Protein AF-Q17XW3-F1 (afdb_monomer_lite)

pLDDT: mean 84.55, std 15.49, range [36.78, 98.5]

InterPro domains:
  IPR002941 DNA methylase N-4/N-6 [PF01555] (17-72)
  IPR029063 S-adenosyl-L-methionine-dependent methyltransferase superfamily [G3DSA:3.40.50.150] (2-139)
  IPR029063 S-adenosyl-L-methionine-dependent methyltransferase superfamily [SSF53335] (27-105)

Radius of gyration: 21.07 Å; chains: 1; bounding box: 37×64×43 Å

Structure (mmCIF, N/CA/C/O backbone):
data_AF-Q17XW3-F1
#
_entry.id   AF-Q17XW3-F1
#
loop_
_atom_site.group_PDB
_atom_site.id
_atom_site.type_symbol
_atom_site.label_atom_id
_atom_site.label_alt_id
_atom_site.label_comp_id
_atom_site.label_asym_id
_atom_site.label_entity_id
_atom_site.label_seq_id
_atom_site.pdbx_PDB_ins_code
_atom_site.Cartn_x
_atom_site.Cartn_y
_atom_site.Cartn_z
_atom_site.occupancy
_atom_site.B_iso_or_equiv
_atom_site.auth_seq_id
_atom_site.auth_comp_id
_atom_site.auth_asym_id
_atom_site.auth_atom_id
_atom_site.pdbx_PDB_model_num
ATOM 1 N N . MET A 1 1 ? -11.514 25.474 9.972 1.00 40.78 1 MET A N 1
ATOM 2 C CA . MET A 1 1 ? -10.584 25.273 8.842 1.00 40.78 1 MET A CA 1
ATOM 3 C C . MET A 1 1 ? -10.853 23.874 8.330 1.00 40.78 1 MET A C 1
ATOM 5 O O . MET A 1 1 ? -10.796 22.967 9.143 1.00 40.78 1 MET A O 1
ATOM 9 N N . LEU A 1 2 ? -11.237 23.692 7.064 1.00 49.84 2 LEU A N 1
ATOM 10 C CA . LEU A 1 2 ? -11.181 22.354 6.468 1.00 49.84 2 LEU A CA 1
ATOM 11 C C . LEU A 1 2 ? -9.694 22.023 6.358 1.00 49.84 2 LEU A C 1
ATOM 13 O O . LEU A 1 2 ? -8.972 22.714 5.637 1.00 49.84 2 LEU A O 1
ATOM 17 N N . GLU A 1 3 ? -9.215 21.073 7.152 1.00 58.06 3 GLU A N 1
ATOM 18 C CA . GLU A 1 3 ? -7.844 20.601 7.022 1.00 58.06 3 GLU A CA 1
ATOM 19 C C . GLU A 1 3 ? -7.674 20.028 5.611 1.00 58.06 3 GLU A C 1
ATOM 21 O O . GLU A 1 3 ? -8.524 19.296 5.102 1.00 58.06 3 GLU A O 1
ATOM 26 N N . ASN A 1 4 ? -6.607 20.437 4.923 1.00 72.38 4 ASN A N 1
ATOM 27 C CA . ASN A 1 4 ? -6.362 20.094 3.521 1.00 72.38 4 ASN A CA 1
ATOM 28 C C . ASN A 1 4 ? -5.817 18.654 3.385 1.00 72.38 4 ASN A C 1
ATOM 30 O O . ASN A 1 4 ? -4.850 18.408 2.662 1.00 72.38 4 ASN A O 1
ATOM 34 N N . GLU A 1 5 ? -6.397 17.716 4.137 1.00 74.00 5 GLU A N 1
ATOM 35 C CA . GLU A 1 5 ? -5.919 16.341 4.338 1.00 74.00 5 GLU A CA 1
ATOM 36 C C . GLU A 1 5 ? -6.022 15.474 3.082 1.00 74.00 5 GLU A C 1
ATOM 38 O O . GLU A 1 5 ? -5.362 14.446 2.985 1.00 74.00 5 GLU A O 1
ATOM 43 N N . ASN A 1 6 ? -6.845 15.880 2.113 1.00 81.56 6 ASN A N 1
ATOM 44 C CA . ASN A 1 6 ? -6.996 15.199 0.826 1.00 81.56 6 ASN A CA 1
ATOM 45 C C . ASN A 1 6 ? -6.120 15.825 -0.277 1.00 81.56 6 ASN A C 1
ATOM 47 O O . ASN A 1 6 ? -6.309 15.533 -1.456 1.00 81.56 6 ASN A O 1
ATOM 51 N N . SER A 1 7 ? -5.179 16.707 0.070 1.00 87.12 7 SER A N 1
ATOM 52 C CA . SER A 1 7 ? -4.286 17.330 -0.913 1.00 87.12 7 SER A CA 1
ATOM 53 C C . SER A 1 7 ? -3.079 16.461 -1.246 1.00 87.12 7 SER A C 1
ATOM 55 O O . SER A 1 7 ? -2.543 15.752 -0.390 1.00 87.12 7 SER A O 1
ATOM 57 N N . ASN A 1 8 ? -2.567 16.611 -2.467 1.00 85.00 8 ASN A N 1
ATOM 58 C CA . ASN A 1 8 ? -1.307 15.991 -2.882 1.00 85.00 8 ASN A CA 1
ATOM 59 C C . ASN A 1 8 ? -0.135 16.401 -1.974 1.00 85.00 8 ASN A C 1
ATOM 61 O O . ASN A 1 8 ? 0.715 15.571 -1.663 1.00 85.00 8 ASN A O 1
ATOM 65 N N . ASP A 1 9 ? -0.119 17.644 -1.486 1.00 88.25 9 ASP A N 1
ATOM 66 C CA . ASP A 1 9 ? 0.916 18.130 -0.568 1.00 88.25 9 ASP A CA 1
ATOM 67 C C . ASP A 1 9 ? 0.891 17.379 0.766 1.00 88.25 9 ASP A C 1
ATOM 69 O O . ASP A 1 9 ? 1.937 16.990 1.288 1.00 88.25 9 ASP A O 1
ATOM 73 N N . SER A 1 10 ? -0.302 17.147 1.324 1.00 89.69 10 SER A N 1
ATOM 74 C CA . SER A 1 10 ? -0.453 16.359 2.552 1.00 89.69 10 SER A CA 1
ATOM 75 C C . SER A 1 10 ? -0.028 14.903 2.341 1.00 89.69 10 SER A C 1
ATOM 77 O O . SER A 1 10 ? 0.725 14.355 3.146 1.00 89.69 10 SER A O 1
ATOM 79 N N . ALA A 1 11 ? -0.399 14.310 1.203 1.00 93.62 11 ALA A N 1
ATOM 80 C CA . ALA A 1 11 ? 0.000 12.958 0.838 1.00 93.62 11 ALA A CA 1
ATOM 81 C C . ALA A 1 11 ? 1.522 12.828 0.689 1.00 93.62 11 ALA A C 1
ATOM 83 O O . ALA A 1 11 ? 2.118 11.865 1.181 1.00 93.62 11 ALA A O 1
ATOM 84 N N . LYS A 1 12 ? 2.163 13.815 0.052 1.00 94.25 12 LYS A N 1
ATOM 85 C CA . LYS A 1 12 ? 3.615 13.857 -0.121 1.00 94.25 12 LYS A CA 1
ATOM 86 C C . LYS A 1 12 ? 4.330 13.967 1.221 1.00 94.25 12 LYS A C 1
ATOM 88 O O . LYS A 1 12 ? 5.249 13.194 1.462 1.00 94.25 12 LYS A O 1
ATOM 93 N N . LYS A 1 13 ? 3.851 14.819 2.134 1.00 93.94 13 LYS A N 1
ATOM 94 C CA . LYS A 1 13 ? 4.396 14.930 3.499 1.00 93.94 13 LYS A CA 1
ATOM 95 C C . LYS A 1 13 ? 4.308 13.619 4.279 1.00 93.94 13 LYS A C 1
ATOM 97 O O . LYS A 1 13 ? 5.267 13.263 4.958 1.00 93.94 13 LYS A O 1
ATOM 102 N N . VAL A 1 14 ? 3.192 12.893 4.170 1.00 95.25 14 VAL A N 1
ATOM 103 C CA . VAL A 1 14 ? 3.040 11.569 4.800 1.00 95.25 14 VAL A CA 1
ATOM 104 C C . VAL A 1 14 ? 4.002 10.557 4.182 1.00 95.25 14 VAL A C 1
ATOM 106 O O . VAL A 1 14 ? 4.627 9.785 4.899 1.00 95.25 14 VAL A O 1
ATOM 109 N N . LEU A 1 15 ? 4.153 10.536 2.857 1.00 95.69 15 LEU A N 1
ATOM 110 C CA . LEU A 1 15 ? 5.109 9.625 2.233 1.00 95.69 15 LEU A CA 1
ATOM 111 C C . LEU A 1 15 ? 6.556 9.968 2.617 1.00 95.69 15 LEU A C 1
ATOM 113 O O . LEU A 1 15 ? 7.329 9.064 2.920 1.00 95.69 15 LEU A O 1
ATOM 117 N N . ASP A 1 16 ? 6.911 11.251 2.640 1.00 95.19 16 ASP A N 1
ATOM 118 C CA . ASP A 1 16 ? 8.239 11.713 3.041 1.00 95.19 16 ASP A CA 1
ATOM 119 C C . ASP A 1 16 ? 8.525 11.371 4.506 1.00 95.19 16 ASP A C 1
ATOM 121 O O . ASP A 1 16 ? 9.622 10.919 4.810 1.00 95.19 16 ASP A O 1
ATOM 125 N N . SER A 1 17 ? 7.550 11.480 5.414 1.00 94.94 17 SER A N 1
ATOM 126 C CA . SER A 1 17 ? 7.763 11.081 6.811 1.00 94.94 17 SER A CA 1
ATOM 127 C C . SER A 1 17 ? 8.019 9.579 6.983 1.00 94.94 17 SER A C 1
ATOM 129 O O . SER A 1 17 ? 8.648 9.187 7.965 1.00 94.94 17 SER A O 1
ATOM 131 N N . ILE A 1 18 ? 7.573 8.748 6.035 1.00 95.19 18 ILE A N 1
ATOM 132 C CA . ILE A 1 18 ? 7.767 7.293 6.051 1.00 95.19 18 ILE A CA 1
ATOM 133 C C . ILE A 1 18 ? 9.049 6.886 5.319 1.00 95.19 18 ILE A C 1
ATOM 135 O O . ILE A 1 18 ? 9.765 6.013 5.798 1.00 95.19 18 ILE A O 1
ATOM 139 N N . LEU A 1 19 ? 9.338 7.465 4.150 1.00 93.69 19 LEU A N 1
ATOM 140 C CA . LEU A 1 19 ? 10.386 6.978 3.243 1.00 93.69 19 LEU A CA 1
ATOM 141 C C . LEU A 1 19 ? 11.642 7.847 3.190 1.00 93.69 19 LEU A C 1
ATOM 143 O O . LEU A 1 19 ? 12.699 7.323 2.838 1.00 93.69 19 LEU A O 1
ATOM 147 N N . ALA A 1 20 ? 11.559 9.138 3.517 1.00 88.88 20 ALA A N 1
ATOM 148 C CA . ALA A 1 20 ? 12.740 9.989 3.501 1.00 88.88 20 ALA A CA 1
ATOM 149 C C . ALA A 1 20 ? 13.710 9.592 4.619 1.00 88.88 20 ALA A C 1
ATOM 151 O O . ALA A 1 20 ? 13.301 9.270 5.736 1.00 88.88 20 ALA A O 1
ATOM 152 N N . VAL A 1 21 ? 15.003 9.662 4.312 1.00 74.44 21 VAL A N 1
ATOM 153 C CA . VAL A 1 21 ? 16.091 9.473 5.278 1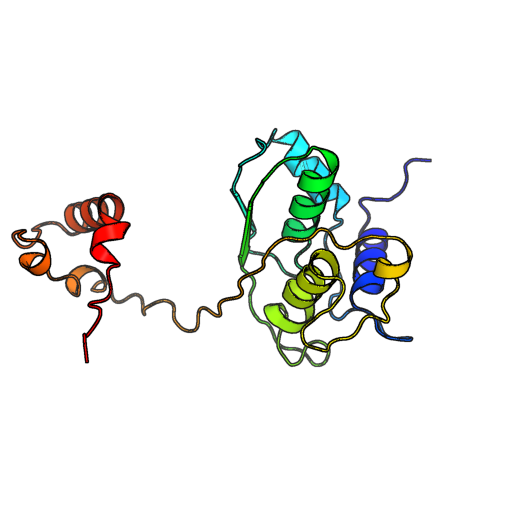.00 74.44 21 VAL A CA 1
ATOM 154 C C . VAL A 1 21 ? 16.956 10.731 5.268 1.00 74.44 21 VAL A C 1
ATOM 156 O O . VAL A 1 21 ? 17.392 11.195 4.210 1.00 74.44 21 VAL A O 1
ATOM 159 N N . GLY A 1 22 ? 17.179 11.325 6.440 1.00 73.25 22 GLY A N 1
ATOM 160 C CA . GLY A 1 22 ? 17.891 12.600 6.560 1.00 73.25 22 GLY A CA 1
ATOM 161 C C . GLY A 1 22 ? 17.188 13.746 5.815 1.00 73.25 22 GLY A C 1
ATOM 162 O O . GLY A 1 22 ? 16.007 14.002 6.033 1.00 73.25 22 GLY A O 1
ATOM 163 N N . ASN A 1 23 ? 17.923 14.434 4.934 1.00 72.75 23 ASN A N 1
ATOM 164 C CA . ASN A 1 23 ? 17.438 15.590 4.159 1.00 72.75 23 ASN A CA 1
ATOM 165 C C . ASN A 1 23 ? 16.960 15.221 2.739 1.00 72.75 23 ASN A C 1
ATOM 167 O O . ASN A 1 23 ? 16.927 16.077 1.856 1.00 72.75 23 ASN A O 1
ATOM 171 N N . THR A 1 24 ? 16.641 13.948 2.493 1.00 83.44 24 THR A N 1
ATOM 172 C CA . THR A 1 24 ? 16.147 13.472 1.190 1.00 83.44 24 THR A CA 1
ATOM 173 C C . THR A 1 24 ? 14.623 13.585 1.084 1.00 83.44 24 THR A C 1
ATOM 175 O O . THR A 1 24 ? 13.940 13.910 2.054 1.00 83.44 24 THR A O 1
ATOM 178 N N . SER A 1 25 ? 14.078 13.329 -0.107 1.00 86.38 25 SER A N 1
ATOM 179 C CA . SER A 1 25 ? 12.633 13.199 -0.329 1.00 86.38 25 SER A CA 1
ATOM 180 C C . SER A 1 25 ? 12.300 11.774 -0.754 1.00 86.38 25 SER A C 1
ATOM 182 O O . SER A 1 25 ? 13.142 11.107 -1.355 1.00 86.38 25 SER A O 1
ATOM 184 N N . ALA A 1 26 ? 11.084 11.307 -0.474 1.00 89.25 26 ALA A N 1
ATOM 185 C CA . ALA A 1 26 ? 10.652 9.983 -0.900 1.00 89.25 26 ALA A CA 1
ATOM 186 C C . ALA A 1 26 ? 10.692 9.847 -2.436 1.00 89.25 26 ALA A C 1
ATOM 188 O O . ALA A 1 26 ? 10.291 10.797 -3.126 1.00 89.25 26 ALA A O 1
ATOM 189 N N . PRO A 1 27 ? 11.068 8.671 -2.975 1.00 89.44 27 PRO A N 1
ATOM 190 C CA . PRO A 1 27 ? 11.208 8.427 -4.412 1.00 89.44 27 PRO A CA 1
ATOM 191 C C . PRO A 1 27 ? 9.858 8.192 -5.114 1.00 89.44 27 PRO A C 1
ATOM 193 O O . PRO A 1 27 ? 9.658 7.235 -5.852 1.00 89.44 27 PRO A O 1
ATOM 196 N N . PHE A 1 28 ? 8.890 9.071 -4.855 1.00 91.19 28 PHE A N 1
ATOM 197 C CA . PHE A 1 28 ? 7.590 9.099 -5.515 1.00 91.19 28 PHE A CA 1
ATOM 198 C C . PHE A 1 28 ? 7.003 10.509 -5.418 1.00 91.19 28 PHE A C 1
ATOM 200 O O . PHE A 1 28 ? 6.974 11.118 -4.340 1.00 91.19 28 PHE A O 1
ATOM 207 N N . LYS A 1 29 ? 6.552 11.046 -6.555 1.00 90.56 29 LYS A N 1
ATOM 208 C CA . LYS A 1 29 ? 6.193 12.466 -6.676 1.00 90.56 29 LYS A CA 1
ATOM 209 C C . LYS A 1 29 ? 4.785 12.776 -6.173 1.00 90.56 29 LYS A C 1
ATOM 211 O O . LYS A 1 29 ? 4.613 13.711 -5.401 1.00 90.56 29 LYS A O 1
ATOM 216 N N . ASN A 1 30 ? 3.799 11.987 -6.600 1.00 91.88 30 ASN A N 1
ATOM 217 C CA . ASN A 1 30 ? 2.378 12.294 -6.418 1.00 91.88 30 ASN A CA 1
ATOM 218 C C . ASN A 1 30 ? 1.634 11.125 -5.748 1.00 91.88 30 ASN A C 1
ATOM 220 O O . ASN A 1 30 ? 0.805 10.483 -6.397 1.00 91.88 30 ASN A O 1
ATOM 224 N N . PRO A 1 31 ? 1.947 10.781 -4.485 1.00 95.56 31 PRO A N 1
ATOM 225 C CA . PRO A 1 31 ? 1.186 9.757 -3.781 1.00 95.56 31 PRO A CA 1
ATOM 226 C C . PRO A 1 31 ? -0.264 10.212 -3.591 1.00 95.56 31 PRO A C 1
ATOM 228 O O . PRO A 1 31 ? -0.533 11.395 -3.380 1.00 95.56 31 PRO A O 1
ATOM 231 N N . LYS A 1 32 ? -1.201 9.262 -3.616 1.00 95.44 32 LYS A N 1
ATOM 232 C CA . LYS A 1 32 ? -2.586 9.538 -3.213 1.00 95.44 32 LYS A CA 1
ATOM 233 C C . LYS A 1 32 ? -2.632 9.797 -1.692 1.00 95.44 32 LYS A C 1
ATOM 235 O O . LYS A 1 32 ? -1.857 9.155 -0.970 1.00 95.44 32 LYS A O 1
ATOM 240 N N . PRO A 1 33 ? -3.515 10.676 -1.181 1.00 96.31 33 PRO A N 1
ATOM 241 C CA . PRO A 1 33 ? -3.743 10.826 0.258 1.00 96.31 33 PRO A CA 1
ATOM 242 C C . PRO A 1 33 ? -4.367 9.564 0.870 1.00 96.31 33 PRO A C 1
ATOM 244 O O . PRO A 1 33 ? -5.257 8.962 0.275 1.00 96.31 33 PRO A O 1
ATOM 247 N N . VAL A 1 34 ? -3.926 9.174 2.069 1.00 97.06 34 VAL A N 1
ATOM 248 C CA . VAL A 1 34 ? -4.463 8.000 2.795 1.00 97.06 34 VAL A CA 1
ATOM 249 C C . VAL A 1 34 ? -5.928 8.218 3.174 1.00 97.06 34 VAL A C 1
ATOM 251 O O . VAL A 1 34 ? -6.770 7.356 2.942 1.00 97.06 34 VAL A O 1
ATOM 254 N N . THR A 1 35 ? -6.234 9.405 3.691 1.00 96.31 35 THR A N 1
ATOM 255 C CA . THR A 1 35 ? -7.576 9.874 4.068 1.00 96.31 35 THR A CA 1
ATOM 256 C C . THR A 1 35 ? -8.565 9.794 2.911 1.00 96.31 35 THR A C 1
ATOM 258 O O . THR A 1 35 ? -9.695 9.351 3.107 1.00 96.31 35 THR A O 1
ATOM 261 N N . LEU A 1 36 ? -8.135 10.133 1.692 1.00 96.00 36 LEU A N 1
ATOM 262 C CA . LEU A 1 36 ? -8.963 9.995 0.496 1.00 96.00 36 LEU A CA 1
ATOM 263 C C . LEU A 1 36 ? -9.397 8.539 0.291 1.00 96.00 36 LEU A C 1
ATOM 265 O O . LEU A 1 36 ? -10.581 8.288 0.087 1.00 96.00 36 LEU A O 1
ATOM 269 N N . ILE A 1 37 ? -8.466 7.584 0.378 1.00 97.81 37 ILE A N 1
ATOM 270 C CA . ILE A 1 37 ? -8.788 6.164 0.190 1.00 97.81 37 ILE A CA 1
ATOM 271 C C . ILE A 1 37 ? -9.671 5.642 1.329 1.00 97.81 37 ILE A C 1
ATOM 273 O O . ILE A 1 37 ? -10.668 4.983 1.055 1.00 97.81 37 ILE A O 1
ATOM 277 N N . ILE A 1 38 ? -9.387 6.006 2.586 1.00 97.62 38 ILE A N 1
ATOM 278 C CA . ILE A 1 38 ? -10.246 5.658 3.734 1.00 97.62 38 ILE A CA 1
ATOM 279 C C . ILE A 1 38 ? -11.685 6.144 3.509 1.00 97.62 38 ILE A C 1
ATOM 281 O O . ILE A 1 38 ? -12.637 5.400 3.736 1.00 97.62 38 ILE A O 1
ATOM 285 N N . ASN A 1 39 ? -11.854 7.381 3.038 1.00 96.81 39 ASN A N 1
ATOM 286 C CA . ASN A 1 39 ? -13.173 7.950 2.773 1.00 96.81 39 ASN A CA 1
ATOM 287 C C . ASN A 1 39 ? -13.906 7.205 1.651 1.00 96.81 39 ASN A C 1
ATOM 289 O O . ASN A 1 39 ? -15.109 6.978 1.767 1.00 96.81 39 ASN A O 1
ATOM 293 N N . LEU A 1 40 ? -13.197 6.788 0.596 1.00 97.38 40 LEU A N 1
ATOM 294 C CA . LEU A 1 40 ? -13.778 5.977 -0.477 1.00 97.38 40 LEU A CA 1
ATOM 295 C C . LEU A 1 40 ? -14.245 4.609 0.036 1.00 97.38 40 LEU A C 1
ATOM 297 O O . LEU A 1 40 ? -15.382 4.235 -0.240 1.00 97.38 40 LEU A O 1
ATOM 301 N N . LEU A 1 41 ? -13.423 3.913 0.830 1.00 97.62 41 LEU A N 1
ATOM 302 C CA . LEU A 1 41 ? -13.773 2.618 1.434 1.00 97.62 41 LEU A CA 1
ATOM 303 C C . LEU A 1 41 ? -15.010 2.731 2.343 1.00 97.62 41 LEU A C 1
ATOM 305 O O . LEU A 1 41 ? -15.956 1.952 2.225 1.00 97.62 41 LEU A O 1
ATOM 309 N N . LYS A 1 42 ? -15.069 3.775 3.182 1.00 96.25 42 LYS A N 1
ATOM 310 C CA . LYS A 1 42 ? -16.244 4.067 4.022 1.00 96.25 42 LYS A CA 1
ATOM 311 C C . LYS A 1 42 ? -17.490 4.387 3.191 1.00 96.25 42 LYS A C 1
ATOM 313 O O . LYS A 1 42 ? 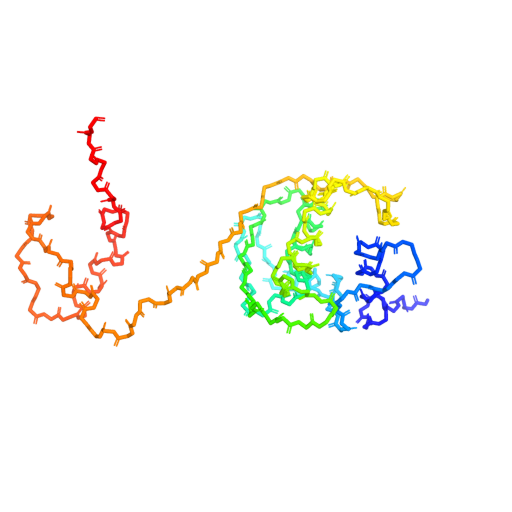-18.589 3.976 3.553 1.00 96.25 42 LYS A O 1
ATOM 318 N N . MET A 1 43 ? -17.338 5.106 2.077 1.00 97.12 43 MET A N 1
ATOM 319 C CA . MET A 1 43 ? -18.456 5.500 1.213 1.00 97.12 43 MET A CA 1
ATOM 320 C C . MET A 1 43 ? -19.094 4.303 0.501 1.00 97.12 43 MET A C 1
ATOM 322 O O . MET A 1 43 ? -20.319 4.249 0.398 1.00 97.12 43 MET A O 1
ATOM 326 N N . ILE A 1 44 ? -18.285 3.341 0.049 1.00 95.81 44 ILE A N 1
ATOM 327 C CA . ILE A 1 44 ? -18.784 2.097 -0.559 1.00 95.81 44 ILE A CA 1
ATOM 328 C C . ILE A 1 44 ? -19.213 1.053 0.481 1.00 95.81 44 ILE A C 1
ATOM 330 O O . ILE A 1 44 ? -19.716 0.004 0.097 1.00 95.81 44 ILE A O 1
ATOM 334 N N . LYS A 1 45 ? -19.071 1.369 1.778 1.00 94.44 45 LYS A N 1
ATOM 335 C CA . LYS A 1 45 ? -19.441 0.520 2.917 1.00 94.44 45 LYS A CA 1
ATOM 336 C C . LYS A 1 45 ? -18.753 -0.844 2.883 1.00 94.44 45 LYS A C 1
ATOM 338 O O . LYS A 1 45 ? -19.424 -1.859 3.010 1.00 94.44 45 LYS A O 1
ATOM 343 N N . THR A 1 46 ? -17.431 -0.852 2.715 1.00 95.31 46 THR A N 1
ATOM 344 C CA . THR A 1 46 ? -16.663 -2.101 2.802 1.00 95.31 46 THR A CA 1
ATOM 345 C C . THR A 1 46 ? -16.860 -2.771 4.155 1.00 95.31 46 THR A C 1
ATOM 347 O O . THR A 1 46 ? -16.654 -2.124 5.196 1.00 95.31 46 THR A O 1
ATOM 350 N N . ASP A 1 47 ? -17.176 -4.057 4.130 1.00 95.25 47 ASP A N 1
ATOM 351 C CA . ASP A 1 47 ? -17.299 -4.886 5.317 1.00 95.25 47 ASP A CA 1
ATOM 352 C C . ASP A 1 47 ? -15.928 -5.114 5.960 1.00 95.25 47 ASP A C 1
ATOM 354 O O . ASP A 1 47 ? -14.871 -4.872 5.371 1.00 95.25 47 ASP A O 1
ATOM 358 N N . GLU A 1 48 ? -15.934 -5.559 7.213 1.00 93.62 48 GLU A N 1
ATOM 359 C CA . GLU A 1 48 ? -14.718 -5.752 8.008 1.00 93.62 48 GLU A CA 1
ATOM 360 C C . GLU A 1 48 ? -13.790 -6.836 7.451 1.00 93.62 48 GLU A C 1
ATOM 362 O O . GLU A 1 48 ? -12.635 -6.854 7.838 1.00 93.62 48 GLU A O 1
ATOM 367 N N . ASN A 1 49 ? -14.242 -7.711 6.550 1.00 96.25 49 ASN A N 1
ATOM 368 C CA . ASN A 1 49 ? -13.440 -8.814 6.000 1.00 96.25 49 ASN A CA 1
ATOM 369 C C . ASN A 1 49 ? -13.256 -8.726 4.476 1.00 96.25 49 ASN A C 1
ATOM 371 O O . ASN A 1 49 ? -12.865 -9.706 3.844 1.00 96.25 49 ASN A O 1
ATOM 375 N N . ASP A 1 50 ? -13.556 -7.573 3.874 1.00 97.06 50 ASP A N 1
ATOM 376 C CA . ASP A 1 50 ? -13.430 -7.392 2.428 1.00 97.06 50 ASP A CA 1
ATOM 377 C C . ASP A 1 50 ? -11.973 -7.446 1.954 1.00 97.06 50 ASP A C 1
ATOM 379 O O . ASP A 1 50 ? -11.041 -7.045 2.659 1.00 97.06 50 ASP A O 1
ATOM 383 N N . ILE A 1 51 ? -11.791 -7.877 0.704 1.00 97.75 51 ILE A N 1
ATOM 384 C CA . ILE A 1 51 ? -10.506 -7.858 0.003 1.00 97.75 51 ILE A CA 1
ATOM 385 C C . ILE A 1 51 ? -10.475 -6.660 -0.947 1.00 97.75 51 ILE A C 1
ATOM 387 O O . ILE A 1 51 ? -11.287 -6.550 -1.866 1.00 97.75 51 ILE A O 1
ATOM 391 N N . ILE A 1 52 ? -9.506 -5.768 -0.751 1.00 98.12 52 ILE A N 1
ATOM 392 C CA . ILE A 1 52 ? -9.352 -4.535 -1.525 1.00 98.12 52 ILE A CA 1
ATOM 393 C C . ILE A 1 52 ? -8.244 -4.701 -2.569 1.00 98.12 52 ILE A C 1
ATOM 395 O O . ILE A 1 52 ? -7.070 -4.824 -2.224 1.00 98.12 52 ILE A O 1
ATOM 399 N N . LEU A 1 53 ? -8.599 -4.659 -3.853 1.00 97.56 53 LEU A N 1
ATOM 400 C CA . LEU A 1 53 ? -7.647 -4.740 -4.965 1.00 97.56 53 LEU A CA 1
ATOM 401 C C . LEU A 1 53 ? -7.313 -3.349 -5.526 1.00 97.56 53 LEU A C 1
ATOM 403 O O . LEU A 1 53 ? -8.205 -2.603 -5.925 1.00 97.56 53 LEU A O 1
ATOM 407 N N . ASP A 1 54 ? -6.021 -3.039 -5.640 1.00 97.56 54 ASP A N 1
ATOM 408 C CA . ASP A 1 54 ? -5.511 -1.871 -6.370 1.00 97.56 54 ASP A CA 1
ATOM 409 C C . ASP A 1 54 ? -4.404 -2.296 -7.341 1.00 97.56 54 ASP A C 1
ATOM 411 O O . ASP A 1 54 ? -3.277 -2.589 -6.943 1.00 97.56 54 ASP A O 1
ATOM 415 N N . PHE A 1 55 ? -4.734 -2.318 -8.633 1.00 95.38 55 PHE A N 1
ATOM 416 C CA . PHE A 1 55 ? -3.821 -2.690 -9.718 1.00 95.38 55 PHE A CA 1
ATOM 417 C C . PHE A 1 55 ? -2.984 -1.519 -10.264 1.00 95.38 55 PHE A C 1
ATOM 419 O O . PHE A 1 55 ? -2.269 -1.668 -11.254 1.00 95.38 55 PHE A O 1
ATOM 426 N N . PHE A 1 56 ? -3.040 -0.362 -9.598 1.00 95.44 56 PHE A N 1
ATOM 427 C CA . PHE A 1 56 ? -2.175 0.794 -9.827 1.00 95.44 56 PHE A CA 1
ATOM 428 C C . PHE A 1 56 ? -1.646 1.336 -8.492 1.00 95.44 56 PHE A C 1
ATOM 430 O O . PHE A 1 56 ? -1.718 2.541 -8.202 1.00 95.44 56 PHE A O 1
ATOM 437 N N . ALA A 1 57 ? -1.098 0.428 -7.679 1.00 96.75 57 ALA A N 1
ATOM 438 C CA . ALA A 1 57 ? -0.754 0.698 -6.289 1.00 96.75 57 ALA A CA 1
ATOM 439 C C . ALA A 1 57 ? 0.256 1.844 -6.130 1.00 96.75 57 ALA A C 1
ATOM 441 O O . ALA A 1 57 ? 0.122 2.657 -5.208 1.00 96.75 57 ALA A O 1
ATOM 442 N N . GLY A 1 58 ? 1.242 1.943 -7.032 1.00 96.44 58 GLY A N 1
ATOM 443 C CA . GLY A 1 58 ? 2.203 3.043 -7.105 1.00 96.44 58 GLY A CA 1
ATOM 444 C C . GLY A 1 58 ? 2.980 3.247 -5.805 1.00 96.44 58 GLY A C 1
ATOM 445 O O . GLY A 1 58 ? 4.006 2.620 -5.578 1.00 96.44 58 GLY A O 1
ATOM 446 N N . SER A 1 59 ? 2.508 4.144 -4.937 1.00 97.12 59 SER A N 1
ATOM 447 C CA . SER A 1 59 ? 3.106 4.376 -3.619 1.00 97.12 59 SER A CA 1
ATOM 448 C C . SER A 1 59 ? 2.601 3.450 -2.511 1.00 97.12 59 SER A C 1
ATOM 450 O O . SER A 1 59 ? 3.025 3.619 -1.374 1.00 97.12 59 SER A O 1
ATOM 452 N N . GLY A 1 60 ? 1.666 2.536 -2.778 1.00 97.81 60 GLY A N 1
ATOM 453 C CA . GLY A 1 60 ? 1.078 1.657 -1.761 1.00 97.81 60 GLY A CA 1
ATOM 454 C C . GLY A 1 60 ? 0.114 2.372 -0.805 1.00 97.81 60 GLY A C 1
ATOM 455 O O . GLY A 1 60 ? -0.044 1.965 0.347 1.00 97.81 60 GLY A O 1
ATOM 456 N N . THR A 1 61 ? -0.513 3.474 -1.242 1.00 98.19 61 THR A N 1
ATOM 457 C CA . THR A 1 61 ? -1.452 4.241 -0.399 1.00 98.19 61 THR A CA 1
ATOM 458 C C . THR A 1 61 ? -2.656 3.394 0.012 1.00 98.19 61 THR A C 1
ATOM 460 O O . THR A 1 61 ? -3.075 3.487 1.162 1.00 98.19 61 THR A O 1
ATOM 463 N N . THR A 1 62 ? -3.182 2.557 -0.888 1.00 98.50 62 THR A N 1
ATOM 464 C CA . THR A 1 62 ? -4.364 1.727 -0.618 1.00 98.50 62 THR A CA 1
ATOM 465 C C . THR A 1 62 ? -4.120 0.731 0.511 1.00 98.50 62 THR A C 1
ATOM 467 O O . THR A 1 62 ? -4.889 0.720 1.465 1.00 98.50 62 THR A O 1
ATOM 470 N N . GLY A 1 63 ? -3.005 -0.007 0.489 1.00 98.19 63 GLY A N 1
ATOM 471 C CA . GLY A 1 63 ? -2.651 -0.910 1.592 1.00 98.19 63 GLY A CA 1
ATOM 472 C C . GLY A 1 63 ? -2.481 -0.171 2.924 1.00 98.19 63 GLY A C 1
ATOM 473 O O . GLY A 1 63 ? -3.011 -0.600 3.942 1.00 98.19 63 GLY A O 1
ATOM 474 N N . HIS A 1 64 ? -1.845 1.008 2.920 1.00 98.38 64 HIS A N 1
ATOM 475 C CA . HIS A 1 64 ? -1.746 1.839 4.128 1.00 98.38 64 HIS A CA 1
ATOM 476 C C . HIS A 1 64 ? -3.133 2.254 4.646 1.00 98.38 64 HIS A C 1
ATOM 478 O O . HIS A 1 64 ? -3.377 2.202 5.846 1.00 98.38 64 HIS A O 1
ATOM 484 N N . ALA A 1 65 ? -4.042 2.666 3.761 1.00 98.19 65 ALA A N 1
ATOM 485 C CA . ALA A 1 65 ? -5.398 3.056 4.136 1.00 98.19 65 ALA A CA 1
ATOM 486 C C . ALA A 1 65 ? -6.202 1.891 4.725 1.00 98.19 65 ALA A C 1
ATOM 488 O O . ALA A 1 65 ? -6.924 2.102 5.693 1.00 98.19 65 ALA A O 1
ATOM 489 N N . VAL A 1 66 ? -6.047 0.683 4.179 1.00 98.44 66 VAL A N 1
ATOM 490 C CA . VAL A 1 66 ? -6.674 -0.533 4.713 1.00 98.44 66 VAL A CA 1
ATOM 491 C C . VAL A 1 66 ? -6.158 -0.845 6.119 1.00 98.44 66 VAL A C 1
ATOM 493 O O . VAL A 1 66 ? -6.966 -1.022 7.025 1.00 98.44 66 VAL A O 1
ATOM 496 N N . LEU A 1 67 ? -4.836 -0.816 6.331 1.00 98.00 67 LEU A N 1
ATOM 497 C CA . LEU A 1 67 ? -4.228 -1.035 7.652 1.00 98.00 67 LEU A CA 1
ATOM 498 C C . LEU A 1 67 ? -4.707 -0.007 8.686 1.00 98.00 67 LEU A C 1
ATOM 500 O O . LEU A 1 67 ? -5.074 -0.356 9.807 1.00 98.00 67 LEU A O 1
ATOM 504 N N . GLU A 1 68 ? -4.737 1.269 8.301 1.00 97.31 68 GLU A N 1
ATOM 505 C CA . GLU A 1 68 ? -5.225 2.341 9.165 1.00 97.31 68 GLU A CA 1
ATOM 506 C C . GLU A 1 68 ? -6.717 2.179 9.480 1.00 97.31 68 GLU A C 1
ATOM 508 O O . GLU A 1 68 ? -7.121 2.378 10.623 1.00 97.31 68 GLU A O 1
ATOM 513 N N . LEU A 1 69 ? -7.534 1.796 8.495 1.00 97.31 69 LEU A N 1
ATOM 514 C CA . LEU A 1 69 ? -8.964 1.588 8.692 1.00 97.31 69 LEU A CA 1
ATOM 515 C C . LEU A 1 69 ? -9.235 0.409 9.633 1.00 97.31 69 LEU A C 1
ATOM 517 O O . LEU A 1 69 ? -9.960 0.600 10.603 1.00 97.31 69 LEU A O 1
ATOM 521 N N . ASN A 1 70 ? -8.575 -0.735 9.423 1.00 97.44 70 ASN A N 1
ATOM 522 C CA . ASN A 1 70 ? -8.645 -1.892 10.323 1.00 97.44 70 ASN A CA 1
ATOM 523 C C . ASN A 1 70 ? -8.255 -1.520 11.758 1.00 97.44 70 ASN A C 1
ATOM 525 O O . ASN A 1 70 ? -8.897 -1.943 12.714 1.00 97.44 70 ASN A O 1
ATOM 529 N N . ARG A 1 71 ? -7.237 -0.668 11.938 1.00 95.94 71 ARG A N 1
ATOM 530 C CA . ARG A 1 71 ? -6.872 -0.169 13.270 1.00 95.94 71 ARG A CA 1
ATOM 531 C C . ARG A 1 71 ? -7.947 0.733 13.883 1.00 95.94 71 ARG A C 1
ATOM 533 O O . ARG A 1 71 ? -8.123 0.716 15.099 1.00 95.94 71 ARG A O 1
ATOM 540 N N . GLN A 1 72 ? -8.616 1.555 13.074 1.00 95.31 72 GLN A N 1
ATOM 541 C CA . GLN A 1 72 ? -9.653 2.482 13.540 1.00 95.31 72 GLN A CA 1
ATOM 542 C C . GLN A 1 72 ? -10.935 1.766 13.967 1.00 95.31 72 GLN A C 1
ATOM 544 O O . GLN A 1 72 ? -11.538 2.172 14.960 1.00 95.31 72 GLN A O 1
ATOM 549 N N . ASP A 1 73 ? -11.370 0.760 13.206 1.00 96.44 73 ASP A N 1
ATOM 550 C CA . ASP A 1 73 ? -12.663 0.097 13.405 1.00 96.44 73 ASP A CA 1
ATOM 551 C C . ASP A 1 73 ? -12.569 -1.341 13.935 1.00 96.44 73 ASP A C 1
ATOM 553 O O . ASP A 1 73 ? -13.594 -1.927 14.265 1.00 96.44 73 ASP A O 1
ATOM 557 N N . GLY A 1 74 ? -11.360 -1.883 14.101 1.00 95.88 74 GLY A N 1
ATOM 558 C CA . GLY A 1 74 ? -11.147 -3.265 14.532 1.00 95.88 74 GLY A CA 1
ATOM 559 C C . GLY A 1 74 ? -11.401 -4.298 13.432 1.00 95.88 74 GLY A C 1
ATOM 560 O O . GLY A 1 74 ? -11.472 -5.486 13.741 1.00 95.88 74 GLY A O 1
ATOM 561 N N . GLY A 1 75 ? -11.549 -3.863 12.176 1.00 96.12 75 GLY A N 1
ATOM 562 C CA . GLY A 1 75 ? -11.747 -4.740 11.032 1.00 96.12 75 GLY A CA 1
ATOM 563 C C . GLY A 1 75 ? -10.515 -5.575 10.673 1.00 96.12 75 GLY A C 1
ATOM 564 O O . GLY A 1 75 ? -9.416 -5.403 11.198 1.00 96.12 75 GLY A O 1
ATOM 565 N N . ASN A 1 76 ? -10.712 -6.475 9.719 1.00 96.50 76 ASN A N 1
ATOM 566 C CA . ASN A 1 76 ? -9.742 -7.437 9.211 1.00 96.50 76 ASN A CA 1
ATOM 567 C C . ASN A 1 76 ? -9.749 -7.470 7.667 1.00 96.50 76 ASN A C 1
ATOM 569 O O . ASN A 1 76 ? -9.690 -8.524 7.033 1.00 96.50 76 ASN A O 1
ATOM 573 N N . ARG A 1 77 ? -9.868 -6.291 7.045 1.00 97.75 77 ARG A N 1
ATOM 574 C CA . ARG A 1 77 ? -9.856 -6.150 5.587 1.00 97.75 77 ARG A CA 1
ATOM 575 C C . ARG A 1 77 ? -8.484 -6.518 5.059 1.00 97.75 77 ARG A C 1
ATOM 577 O O . ARG A 1 77 ? -7.472 -6.100 5.621 1.00 97.75 77 ARG A O 1
ATOM 584 N N . GLN A 1 78 ? -8.453 -7.231 3.948 1.00 97.31 78 GLN A N 1
ATOM 585 C CA . GLN A 1 78 ? -7.219 -7.610 3.273 1.00 97.31 78 GLN A CA 1
ATOM 586 C C . GLN A 1 78 ? -7.001 -6.711 2.059 1.00 97.31 78 GLN A C 1
ATOM 588 O O . GLN A 1 78 ? -7.928 -6.067 1.566 1.00 97.31 78 GLN A O 1
ATOM 593 N N . PHE A 1 79 ? -5.774 -6.653 1.551 1.00 97.88 79 PHE A N 1
ATOM 594 C CA . PHE A 1 79 ? -5.487 -5.922 0.325 1.00 97.88 79 PHE A CA 1
ATOM 595 C C . PHE A 1 79 ? -4.595 -6.722 -0.617 1.00 97.88 79 PHE A C 1
ATOM 597 O O . PHE A 1 79 ? -3.705 -7.451 -0.190 1.00 97.88 79 PHE A O 1
ATOM 604 N N . ILE A 1 80 ? -4.813 -6.524 -1.913 1.00 97.50 80 ILE A N 1
ATOM 605 C CA . ILE A 1 80 ? -3.954 -7.007 -2.989 1.00 97.50 80 ILE A CA 1
ATOM 606 C C . ILE A 1 80 ? -3.507 -5.780 -3.775 1.00 97.50 80 ILE A C 1
ATOM 608 O O . ILE A 1 80 ? -4.328 -4.990 -4.243 1.00 97.50 80 ILE A O 1
ATOM 612 N N . LEU A 1 81 ? -2.196 -5.605 -3.906 1.00 97.44 81 LEU A N 1
ATOM 613 C CA . LEU A 1 81 ? -1.607 -4.494 -4.642 1.00 97.44 81 LEU A CA 1
ATOM 614 C C . LEU A 1 81 ? -0.840 -5.028 -5.843 1.00 97.44 81 LEU A C 1
ATOM 616 O O . LEU A 1 81 ? 0.038 -5.872 -5.688 1.00 97.44 81 LEU A O 1
ATOM 620 N N . ALA A 1 82 ? -1.119 -4.475 -7.018 1.00 95.12 82 ALA A N 1
ATOM 621 C CA . ALA A 1 82 ? -0.289 -4.657 -8.197 1.00 95.12 82 ALA A CA 1
ATOM 622 C C . ALA A 1 82 ? 0.202 -3.296 -8.701 1.00 95.12 82 ALA A C 1
ATOM 624 O O . ALA A 1 82 ? -0.500 -2.284 -8.654 1.00 95.12 82 ALA A O 1
ATOM 625 N N . THR A 1 83 ? 1.453 -3.257 -9.144 1.00 93.56 83 THR A N 1
ATOM 626 C CA . THR A 1 83 ? 2.077 -2.069 -9.725 1.00 93.56 83 THR A CA 1
ATOM 627 C C . THR A 1 83 ? 3.117 -2.501 -10.742 1.00 93.56 83 THR A C 1
ATOM 62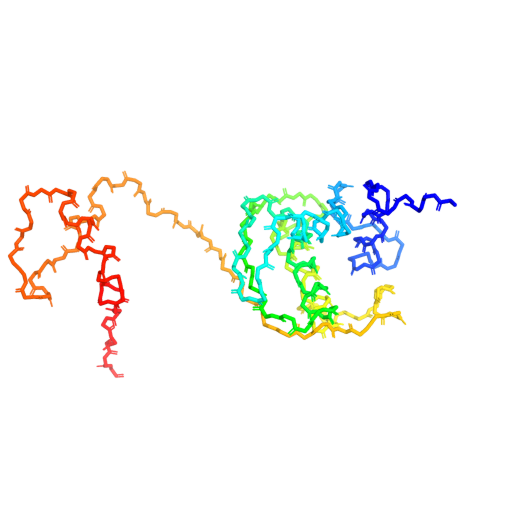9 O O . THR A 1 83 ? 3.769 -3.530 -10.568 1.00 93.56 83 THR A O 1
ATOM 632 N N . ASN A 1 84 ? 3.312 -1.698 -11.787 1.00 91.81 84 ASN A N 1
ATOM 633 C CA . ASN A 1 84 ? 4.497 -1.843 -12.620 1.00 91.81 84 ASN A CA 1
ATOM 634 C C . ASN A 1 84 ? 5.750 -1.574 -11.766 1.00 91.81 84 ASN A C 1
ATOM 636 O O . ASN A 1 84 ? 5.769 -0.653 -10.944 1.00 91.81 84 ASN A O 1
ATOM 640 N N . ASN A 1 85 ? 6.805 -2.370 -11.950 1.00 92.56 85 ASN A N 1
ATOM 641 C CA . ASN A 1 85 ? 8.058 -2.178 -11.222 1.00 92.56 85 ASN A CA 1
ATOM 642 C C . ASN A 1 85 ? 9.015 -1.248 -11.989 1.00 92.56 85 ASN A C 1
ATOM 644 O O . ASN A 1 85 ? 10.140 -1.620 -12.305 1.00 92.56 85 ASN A O 1
ATOM 648 N N . GLU A 1 86 ? 8.547 -0.047 -12.345 1.00 92.19 86 GLU A N 1
ATOM 649 C CA . GLU A 1 86 ? 9.347 0.934 -13.095 1.00 92.19 86 GLU A CA 1
ATOM 650 C C . GLU A 1 86 ? 10.596 1.337 -12.303 1.00 92.19 86 GLU A C 1
ATOM 652 O O . GLU A 1 86 ? 10.492 1.681 -11.126 1.00 92.19 86 GLU A O 1
ATOM 657 N N . ILE A 1 87 ? 11.763 1.316 -12.947 1.00 93.94 87 ILE A N 1
ATOM 658 C CA . ILE A 1 87 ? 13.054 1.682 -12.354 1.00 93.94 87 ILE A CA 1
ATOM 659 C C . ILE A 1 87 ? 13.421 3.102 -12.784 1.00 93.94 87 ILE A C 1
ATOM 661 O O . ILE A 1 87 ? 13.387 3.426 -13.970 1.00 93.94 87 ILE A O 1
ATOM 665 N N . THR A 1 88 ? 13.831 3.932 -11.825 1.00 91.62 88 THR A N 1
ATOM 666 C CA . THR A 1 88 ? 14.416 5.255 -12.096 1.00 91.62 88 THR A CA 1
ATOM 667 C C . THR A 1 88 ? 15.650 5.478 -11.224 1.00 91.62 88 THR A C 1
ATOM 669 O O . THR A 1 88 ? 15.924 4.695 -10.315 1.00 91.62 88 THR A O 1
ATOM 672 N N . GLU A 1 89 ? 16.377 6.576 -11.443 1.00 90.88 89 GLU A N 1
ATOM 673 C CA . GLU A 1 89 ? 17.517 6.962 -10.597 1.00 90.88 89 GLU A CA 1
ATOM 674 C C . GLU A 1 89 ? 17.148 7.109 -9.109 1.00 90.88 89 GLU A C 1
ATOM 676 O O . GLU A 1 89 ? 17.986 6.884 -8.239 1.00 90.88 89 GLU A O 1
ATOM 681 N N . MET A 1 90 ? 15.896 7.464 -8.799 1.00 88.19 90 MET A N 1
ATOM 682 C CA . MET A 1 90 ? 15.432 7.620 -7.416 1.00 88.19 90 MET A CA 1
ATOM 683 C C . MET A 1 90 ? 14.983 6.297 -6.774 1.00 88.19 90 MET A C 1
ATOM 685 O O . MET A 1 90 ? 14.877 6.225 -5.552 1.00 88.19 90 MET A O 1
ATOM 689 N N . ASN A 1 91 ? 14.707 5.264 -7.570 1.00 91.25 91 ASN A N 1
ATOM 690 C CA . ASN A 1 91 ? 14.221 3.957 -7.124 1.00 91.25 91 ASN A CA 1
ATOM 691 C C . ASN A 1 91 ? 14.883 2.840 -7.956 1.00 91.25 91 ASN A C 1
ATOM 693 O O . ASN A 1 91 ? 14.246 2.262 -8.844 1.00 91.25 91 ASN A O 1
ATOM 697 N N . PRO A 1 92 ? 16.177 2.560 -7.712 1.00 91.38 92 PRO A N 1
ATOM 698 C CA . PRO A 1 92 ? 16.960 1.622 -8.513 1.00 91.38 92 PRO A CA 1
ATOM 699 C C . PRO A 1 92 ? 16.460 0.170 -8.448 1.00 91.38 92 PRO A C 1
ATOM 701 O O . PRO A 1 92 ? 16.708 -0.580 -9.386 1.00 91.38 92 PRO A O 1
ATOM 704 N N . ASN A 1 93 ? 15.734 -0.228 -7.396 1.00 89.69 93 ASN A N 1
ATOM 705 C CA . ASN A 1 93 ? 15.100 -1.553 -7.300 1.00 89.69 93 ASN A CA 1
ATOM 706 C C . ASN A 1 93 ? 13.649 -1.550 -7.814 1.00 89.69 93 ASN A C 1
ATOM 708 O O . ASN A 1 93 ? 12.951 -2.559 -7.734 1.00 89.69 93 ASN A O 1
ATOM 712 N N . GLY A 1 94 ? 13.184 -0.416 -8.338 1.00 92.44 94 GLY A N 1
ATOM 713 C CA . GLY A 1 94 ? 11.851 -0.244 -8.892 1.00 92.44 94 GLY A CA 1
ATOM 714 C C . GLY A 1 94 ? 10.790 0.162 -7.863 1.00 92.44 94 GLY A C 1
ATOM 715 O O . GLY A 1 94 ? 10.993 0.116 -6.647 1.00 92.44 94 GLY A O 1
ATOM 716 N N . ILE A 1 95 ? 9.651 0.656 -8.361 1.00 94.62 95 ILE A N 1
ATOM 717 C CA . ILE A 1 95 ? 8.560 1.208 -7.535 1.00 94.62 95 ILE A CA 1
ATOM 718 C C . ILE A 1 95 ? 8.027 0.183 -6.522 1.00 94.62 95 ILE A C 1
ATOM 720 O O . ILE A 1 95 ? 7.709 0.548 -5.384 1.00 94.62 95 ILE A O 1
ATOM 724 N N . ALA A 1 96 ? 7.938 -1.095 -6.898 1.00 93.31 96 ALA A N 1
ATOM 725 C CA . ALA A 1 96 ? 7.372 -2.127 -6.037 1.00 93.31 96 ALA A CA 1
ATOM 726 C C . ALA A 1 96 ? 8.200 -2.304 -4.756 1.00 93.31 96 ALA A C 1
ATOM 728 O O . ALA A 1 96 ? 7.636 -2.360 -3.660 1.00 93.31 96 ALA A O 1
ATOM 729 N N . TYR A 1 97 ? 9.529 -2.320 -4.871 1.00 91.12 97 TYR A N 1
ATOM 730 C CA . TYR A 1 97 ? 10.425 -2.586 -3.747 1.00 91.12 97 TYR A CA 1
ATOM 731 C C . TYR A 1 97 ? 10.814 -1.321 -2.978 1.00 91.12 97 TYR A C 1
ATOM 733 O O . TYR A 1 97 ? 10.681 -1.294 -1.749 1.00 91.12 97 TYR A O 1
ATOM 741 N N . ASP A 1 98 ? 11.243 -0.267 -3.679 1.00 92.44 98 ASP A N 1
ATOM 742 C CA . ASP A 1 98 ? 11.780 0.951 -3.053 1.00 92.44 98 ASP A CA 1
ATOM 743 C C . ASP A 1 98 ? 10.688 1.906 -2.555 1.00 92.44 98 ASP A C 1
ATOM 745 O O . ASP A 1 98 ? 10.949 2.730 -1.673 1.00 92.44 98 ASP A O 1
ATOM 749 N N . VAL A 1 99 ? 9.463 1.794 -3.088 1.00 95.38 99 VAL A N 1
ATOM 750 C CA . VAL A 1 99 ? 8.335 2.662 -2.720 1.00 95.38 99 VAL A CA 1
ATOM 751 C C . VAL A 1 99 ? 7.233 1.879 -2.013 1.00 95.38 99 VAL A C 1
ATOM 753 O O . VAL A 1 99 ? 7.042 2.065 -0.811 1.00 95.38 99 VAL A O 1
ATOM 756 N N . THR A 1 100 ? 6.495 1.025 -2.734 1.00 96.56 100 THR A N 1
ATOM 757 C CA . THR A 1 100 ? 5.275 0.378 -2.213 1.00 96.56 100 THR A CA 1
ATOM 758 C C . THR A 1 100 ? 5.589 -0.506 -1.015 1.00 96.56 100 THR A C 1
ATOM 760 O O . THR A 1 100 ? 5.076 -0.277 0.082 1.00 96.56 100 THR A O 1
ATOM 763 N N . THR A 1 101 ? 6.472 -1.483 -1.196 1.00 93.75 101 THR A N 1
ATOM 764 C CA . THR A 1 101 ? 6.764 -2.453 -0.144 1.00 93.75 101 THR A CA 1
ATOM 765 C C . THR A 1 101 ? 7.522 -1.796 1.003 1.00 93.75 101 THR A C 1
ATOM 767 O O . THR A 1 101 ? 7.183 -2.022 2.163 1.00 93.75 101 THR A O 1
ATOM 770 N N . LYS A 1 102 ? 8.479 -0.902 0.712 1.00 93.62 102 LYS A N 1
ATOM 771 C CA . LYS A 1 102 ? 9.191 -0.150 1.754 1.00 93.62 102 LYS A CA 1
ATOM 772 C C . LYS A 1 102 ? 8.248 0.688 2.616 1.00 93.62 102 LYS A C 1
ATOM 774 O O . LYS A 1 102 ? 8.409 0.707 3.836 1.00 93.62 102 LYS A O 1
ATOM 779 N N . ARG A 1 103 ? 7.246 1.343 2.014 1.00 96.19 103 ARG A N 1
ATOM 780 C CA . ARG A 1 103 ? 6.216 2.087 2.756 1.00 96.19 103 ARG A CA 1
ATOM 781 C C . ARG A 1 103 ? 5.448 1.146 3.675 1.00 96.19 103 ARG A C 1
ATOM 783 O O . ARG A 1 103 ? 5.329 1.450 4.857 1.00 96.19 103 ARG A O 1
ATOM 790 N N . LEU A 1 104 ? 4.939 0.037 3.136 1.00 95.88 104 LEU A N 1
ATOM 791 C CA . LEU A 1 104 ? 4.102 -0.903 3.881 1.00 95.88 104 LEU A CA 1
ATOM 792 C C . LEU A 1 104 ? 4.873 -1.582 5.015 1.00 95.88 104 LEU A C 1
ATOM 794 O O . LEU A 1 104 ? 4.437 -1.511 6.156 1.00 95.88 104 LEU A O 1
ATOM 798 N N . LYS A 1 105 ? 6.074 -2.112 4.759 1.00 92.44 105 LYS A N 1
ATOM 799 C CA . LYS A 1 105 ? 6.923 -2.706 5.805 1.00 92.44 105 LYS A CA 1
ATOM 800 C C . LYS A 1 105 ? 7.238 -1.720 6.928 1.00 92.44 105 LYS A C 1
ATOM 802 O O . LYS A 1 105 ? 7.123 -2.075 8.096 1.00 92.44 105 LYS A O 1
ATOM 807 N N . ARG A 1 106 ? 7.554 -0.458 6.609 1.00 93.75 106 ARG A N 1
ATOM 808 C CA . ARG A 1 106 ? 7.798 0.560 7.645 1.00 93.75 106 ARG A CA 1
ATOM 809 C C . ARG A 1 106 ? 6.566 0.809 8.516 1.00 93.75 106 ARG A C 1
ATOM 811 O O . ARG A 1 106 ? 6.714 0.875 9.730 1.00 93.75 106 ARG A O 1
ATOM 818 N N . VAL A 1 107 ? 5.367 0.898 7.939 1.00 95.25 107 VAL A N 1
ATOM 819 C CA . VAL A 1 107 ? 4.151 1.139 8.740 1.00 95.25 107 VAL A CA 1
ATOM 820 C C . VAL A 1 107 ? 3.620 -0.113 9.444 1.00 95.25 107 VAL A C 1
ATOM 822 O O . VAL A 1 107 ? 2.981 0.024 10.478 1.00 95.25 107 VAL A O 1
ATOM 825 N N . MET A 1 108 ? 3.907 -1.316 8.941 1.00 92.88 108 MET A N 1
ATOM 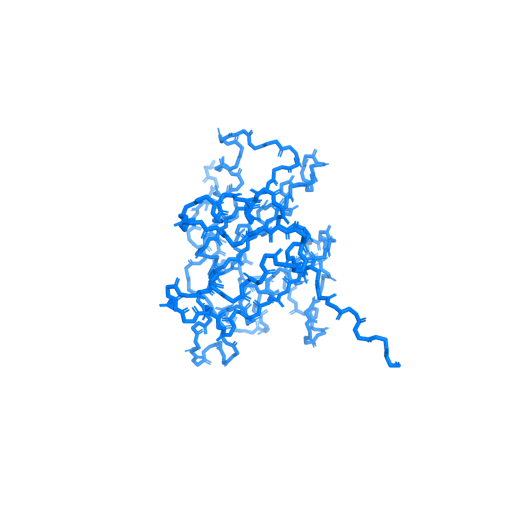826 C CA . MET A 1 108 ? 3.484 -2.592 9.541 1.00 92.88 108 MET A CA 1
ATOM 827 C C . MET A 1 108 ? 4.440 -3.056 10.645 1.00 92.88 108 MET A C 1
ATOM 829 O O . MET A 1 108 ? 4.005 -3.323 11.760 1.00 92.88 108 MET A O 1
ATOM 833 N N . ASP A 1 109 ? 5.748 -3.074 10.365 1.00 89.25 109 ASP A N 1
ATOM 834 C CA . ASP A 1 109 ? 6.777 -3.673 11.231 1.00 89.25 109 ASP A CA 1
ATOM 835 C C . ASP A 1 109 ? 7.632 -2.635 11.977 1.00 89.25 109 ASP A C 1
ATOM 837 O O . ASP A 1 109 ? 8.482 -2.975 12.808 1.00 89.25 109 ASP A O 1
ATOM 841 N N . GLY A 1 110 ? 7.490 -1.350 11.643 1.00 87.50 110 GLY A N 1
ATOM 842 C CA . GLY A 1 110 ? 8.340 -0.287 12.176 1.00 87.50 110 GLY A CA 1
ATOM 843 C C . GLY A 1 110 ? 9.757 -0.269 11.591 1.00 87.50 110 GLY A C 1
ATOM 844 O O . GLY A 1 110 ? 10.580 0.548 12.009 1.00 87.50 110 GLY A O 1
ATOM 845 N N . LYS A 1 111 ? 10.066 -1.145 10.631 1.00 83.69 111 LYS A N 1
ATOM 846 C CA . LYS A 1 111 ? 11.364 -1.269 9.948 1.00 83.69 111 LYS A CA 1
ATOM 847 C C . LYS A 1 111 ? 11.165 -1.866 8.556 1.00 83.69 111 LYS A C 1
ATOM 849 O O . LYS A 1 111 ? 10.164 -2.526 8.308 1.00 83.69 111 LYS A O 1
ATOM 854 N N . CYS A 1 112 ? 12.126 -1.669 7.660 1.00 78.88 112 CYS A N 1
ATOM 855 C CA . CYS A 1 112 ? 12.162 -2.372 6.376 1.00 78.88 112 CYS A CA 1
ATOM 856 C C . CYS A 1 112 ? 13.322 -3.387 6.335 1.00 78.88 112 CYS A C 1
ATOM 858 O O . CYS A 1 112 ? 13.981 -3.620 7.350 1.00 78.88 112 CYS A O 1
ATOM 860 N N . TYR A 1 113 ? 13.590 -3.984 5.168 1.00 77.19 113 TYR A N 1
ATOM 861 C CA . TYR A 1 113 ? 14.717 -4.902 4.941 1.00 77.19 113 TYR A CA 1
ATOM 862 C C . TYR A 1 113 ? 16.087 -4.240 5.155 1.00 77.19 113 TYR A C 1
ATOM 864 O O . TYR A 1 113 ? 17.058 -4.931 5.441 1.00 77.19 113 TYR A O 1
ATOM 872 N N . ASP A 1 114 ? 16.157 -2.908 5.079 1.00 74.38 114 ASP A N 1
ATOM 873 C CA . ASP A 1 114 ? 17.347 -2.119 5.421 1.00 74.38 114 ASP A CA 1
ATOM 874 C C . ASP A 1 114 ? 17.595 -2.012 6.941 1.00 74.38 114 ASP A C 1
ATOM 876 O O . ASP A 1 114 ? 18.637 -1.515 7.362 1.00 74.38 114 ASP A O 1
ATOM 880 N N . GLY A 1 115 ? 16.652 -2.468 7.776 1.00 75.69 115 GLY A N 1
ATOM 881 C CA . GLY A 1 115 ? 16.721 -2.369 9.236 1.00 75.69 115 GLY A CA 1
ATOM 882 C C . GLY A 1 115 ? 16.578 -0.943 9.779 1.00 75.69 115 GLY A C 1
ATOM 883 O O . GLY A 1 115 ? 16.641 -0.748 10.995 1.00 75.69 115 GLY A O 1
ATOM 884 N N . ASP A 1 116 ? 16.360 0.041 8.905 1.00 78.75 116 ASP A N 1
ATOM 885 C CA . ASP A 1 116 ? 16.324 1.454 9.250 1.00 78.75 116 ASP A CA 1
ATOM 886 C C . ASP A 1 116 ? 15.032 1.814 9.997 1.00 78.75 116 ASP A C 1
ATOM 888 O O . ASP A 1 116 ? 13.918 1.476 9.582 1.00 78.75 116 ASP A O 1
ATOM 892 N N . LYS A 1 117 ? 15.207 2.532 11.108 1.00 81.94 117 LYS A N 1
ATOM 893 C CA . LYS A 1 117 ? 14.141 3.066 11.966 1.00 81.94 117 LYS A CA 1
ATOM 894 C C . LYS A 1 117 ? 14.179 4.593 12.079 1.00 81.94 117 LYS A C 1
ATOM 896 O O . LYS A 1 117 ? 13.409 5.169 12.837 1.00 81.94 117 LYS A O 1
ATOM 901 N N . SER A 1 118 ? 15.079 5.252 11.352 1.00 84.38 118 SER A N 1
ATOM 902 C CA . SER A 1 118 ? 15.336 6.693 11.423 1.00 84.38 118 SER A CA 1
ATOM 903 C C . SER A 1 118 ? 14.434 7.503 10.480 1.00 84.38 118 SER A C 1
ATOM 905 O O . SER A 1 118 ? 14.896 8.321 9.687 1.00 84.38 118 SER A O 1
ATOM 907 N N . TYR A 1 119 ? 13.120 7.280 10.561 1.00 90.00 119 TYR A N 1
ATOM 908 C CA . TYR A 1 119 ? 12.118 7.995 9.766 1.00 90.00 119 TYR A CA 1
ATOM 909 C C . TYR A 1 119 ? 11.035 8.606 10.662 1.00 90.00 119 TYR A C 1
ATOM 911 O O . TYR A 1 119 ? 10.620 8.026 11.659 1.00 90.00 119 TYR A O 1
ATOM 919 N N . LYS A 1 120 ? 10.557 9.799 10.301 1.00 92.81 120 LYS A N 1
ATOM 920 C CA . LYS A 1 120 ? 9.749 10.657 11.188 1.00 92.81 120 LYS A CA 1
ATOM 921 C C . LYS A 1 120 ? 8.394 10.066 11.570 1.00 92.81 120 LYS A C 1
ATOM 923 O O . LYS A 1 120 ? 7.851 10.394 12.620 1.00 92.81 120 LYS A O 1
ATOM 928 N N . TRP A 1 121 ? 7.808 9.228 10.714 1.00 93.88 121 TRP A N 1
ATOM 929 C CA . TRP A 1 121 ? 6.486 8.655 10.968 1.00 93.88 121 TRP A CA 1
ATOM 930 C C . TRP A 1 121 ? 6.461 7.811 12.253 1.00 93.88 121 TRP A C 1
ATOM 932 O O . TRP A 1 121 ? 5.501 7.920 13.014 1.00 93.88 121 TRP A O 1
ATOM 942 N N . ILE A 1 122 ? 7.527 7.053 12.545 1.00 92.62 122 ILE A N 1
ATOM 943 C CA . ILE A 1 122 ? 7.594 6.162 13.719 1.00 92.62 122 ILE A CA 1
ATOM 944 C C . ILE A 1 122 ? 7.694 6.913 15.053 1.00 92.62 122 ILE A C 1
ATOM 946 O O . ILE A 1 122 ? 7.398 6.355 16.102 1.00 92.62 122 ILE A O 1
ATOM 950 N N . GLU A 1 123 ? 8.071 8.194 15.032 1.00 92.81 123 GLU A N 1
ATOM 951 C CA . GLU A 1 123 ? 8.171 9.021 16.242 1.00 92.81 123 GLU A CA 1
ATOM 952 C C . GLU A 1 123 ? 6.794 9.292 16.863 1.00 92.81 123 GLU A C 1
ATOM 954 O O . GLU A 1 123 ? 6.689 9.491 18.070 1.00 92.81 123 GLU A O 1
ATOM 959 N N . ASN A 1 124 ? 5.740 9.286 16.039 1.00 93.69 124 ASN A N 1
ATOM 960 C CA . ASN A 1 124 ? 4.379 9.642 16.447 1.00 93.69 124 ASN A CA 1
ATOM 961 C C . ASN A 1 124 ? 3.362 8.510 16.240 1.00 93.69 124 ASN A C 1
ATOM 963 O O . ASN A 1 124 ? 2.189 8.685 16.562 1.00 93.69 124 ASN A O 1
ATOM 967 N N . ASN A 1 125 ? 3.779 7.368 15.688 1.00 93.56 125 ASN A N 1
ATOM 968 C CA . ASN A 1 125 ? 2.884 6.265 15.345 1.00 93.56 125 ASN A CA 1
ATOM 969 C C . ASN A 1 125 ? 3.481 4.929 15.784 1.00 93.56 125 ASN A C 1
ATOM 971 O O . ASN A 1 125 ? 4.671 4.681 15.605 1.00 93.56 125 ASN A O 1
ATOM 975 N N . ALA A 1 126 ? 2.634 4.051 16.319 1.00 93.94 126 ALA A N 1
ATOM 976 C CA . ALA A 1 126 ? 2.986 2.652 16.509 1.00 93.94 126 ALA A CA 1
ATOM 977 C C . ALA A 1 126 ? 2.801 1.892 15.182 1.00 93.94 126 ALA A C 1
ATOM 979 O O . ALA A 1 126 ? 1.848 2.193 14.457 1.00 93.94 126 ALA A O 1
ATOM 980 N N . PRO A 1 127 ? 3.663 0.908 14.868 1.00 94.50 127 PRO A N 1
ATOM 981 C CA . PRO A 1 127 ? 3.443 0.032 13.726 1.00 94.50 127 PRO A CA 1
ATOM 982 C C . PRO A 1 127 ? 2.089 -0.674 13.819 1.00 94.50 127 PRO A C 1
ATOM 984 O O . PRO A 1 127 ? 1.657 -1.053 14.909 1.00 94.50 127 PRO A O 1
ATOM 987 N N . TYR A 1 128 ? 1.432 -0.852 12.679 1.00 91.69 128 TYR A N 1
ATOM 988 C CA . TYR A 1 128 ? 0.103 -1.454 12.604 1.00 91.69 128 TYR A CA 1
ATOM 989 C C . TYR A 1 128 ? 0.102 -2.960 12.900 1.00 91.69 128 TYR A C 1
ATOM 991 O O . TYR A 1 128 ? -0.921 -3.487 13.326 1.00 91.69 128 TYR A O 1
ATOM 999 N N . GLY A 1 129 ? 1.241 -3.638 12.731 1.00 82.19 129 GLY A N 1
ATOM 1000 C CA . GLY A 1 129 ? 1.303 -5.096 12.684 1.00 82.19 129 GLY A CA 1
ATOM 1001 C C . GLY A 1 129 ? 0.817 -5.641 11.339 1.00 82.19 129 GLY A C 1
ATOM 1002 O O . GLY A 1 129 ? 0.542 -4.861 10.426 1.00 82.19 129 GLY A O 1
ATOM 1003 N N . ASP A 1 130 ? 0.710 -6.972 11.257 1.00 80.62 130 ASP A N 1
ATOM 1004 C CA . ASP A 1 130 ? 0.328 -7.779 10.081 1.00 80.62 130 ASP A CA 1
ATOM 1005 C C . ASP A 1 130 ? 1.507 -8.233 9.187 1.00 80.62 130 ASP A C 1
ATOM 1007 O O . ASP A 1 130 ? 2.676 -7.937 9.436 1.00 80.62 130 ASP A O 1
ATOM 1011 N N . SER A 1 131 ? 1.205 -9.042 8.176 1.00 82.94 131 SER A N 1
ATOM 1012 C CA . SER A 1 131 ? 2.137 -9.696 7.267 1.00 82.94 131 SER A CA 1
ATOM 1013 C C . SER A 1 131 ? 1.978 -9.165 5.844 1.00 82.94 131 SER A C 1
ATOM 1015 O O . SER A 1 131 ? 0.889 -8.826 5.395 1.00 82.94 131 SER A O 1
ATOM 1017 N N . LEU A 1 132 ? 3.095 -9.073 5.124 1.00 87.44 132 LEU A N 1
ATOM 1018 C CA . LEU A 1 132 ? 3.116 -8.630 3.732 1.00 87.44 132 LEU A CA 1
ATOM 1019 C C . LEU A 1 132 ? 3.964 -9.597 2.922 1.00 87.44 132 LEU A C 1
ATOM 1021 O O . LEU A 1 132 ? 5.181 -9.676 3.146 1.00 87.44 132 LEU A O 1
ATOM 1025 N N . GLU A 1 133 ? 3.305 -10.285 1.997 1.00 86.12 133 GLU A N 1
ATOM 1026 C CA . GLU A 1 133 ? 3.912 -11.081 0.937 1.00 86.12 133 GLU A CA 1
ATOM 1027 C C . GLU A 1 133 ? 4.127 -10.208 -0.303 1.00 86.12 133 GLU A C 1
ATOM 1029 O O . GLU A 1 133 ? 3.301 -9.358 -0.640 1.00 86.12 133 GLU A O 1
ATOM 1034 N N . VAL A 1 134 ? 5.268 -10.393 -0.964 1.00 84.50 134 VAL A N 1
ATOM 1035 C CA . VAL A 1 1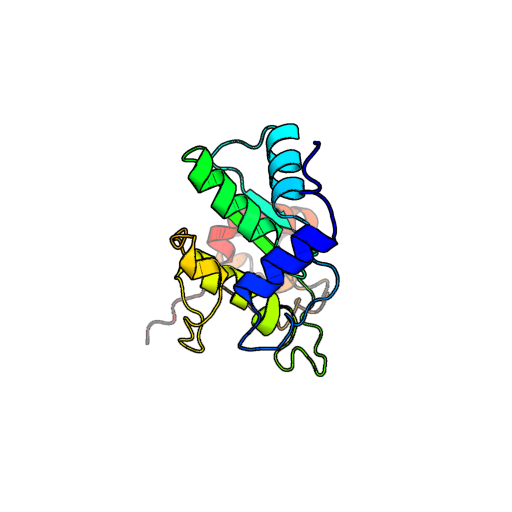34 ? 5.639 -9.649 -2.168 1.00 84.50 134 VAL A CA 1
ATOM 1036 C C . VAL A 1 134 ? 6.122 -10.649 -3.193 1.00 84.50 134 VAL A C 1
ATOM 1038 O O . VAL A 1 134 ? 7.093 -11.363 -2.951 1.00 84.50 134 VAL A O 1
ATOM 1041 N N . VAL A 1 135 ? 5.436 -10.684 -4.328 1.00 82.94 135 VAL A N 1
ATOM 1042 C CA . VAL A 1 135 ? 5.708 -11.617 -5.417 1.00 82.94 135 VAL A CA 1
ATOM 1043 C C . VAL A 1 135 ? 5.963 -10.821 -6.685 1.00 82.94 135 VAL A C 1
ATOM 1045 O O . VAL A 1 135 ? 5.213 -9.904 -7.020 1.00 82.94 135 VAL A O 1
ATOM 1048 N N . GLU A 1 136 ? 7.019 -11.184 -7.403 1.00 81.50 136 GLU A N 1
ATOM 1049 C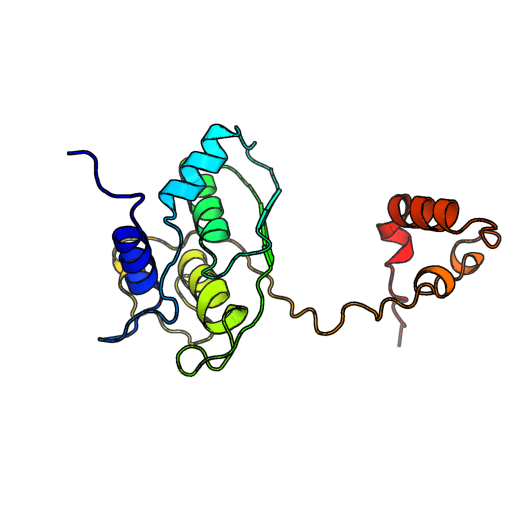 CA . GLU A 1 136 ? 7.288 -10.664 -8.735 1.00 81.50 136 GLU A CA 1
ATOM 1050 C C . GLU A 1 136 ? 6.708 -11.619 -9.776 1.00 81.50 136 GLU A C 1
ATOM 1052 O O . GLU A 1 136 ? 7.103 -12.782 -9.875 1.00 81.50 136 GLU A O 1
ATOM 1057 N N . ILE A 1 137 ? 5.751 -11.127 -10.562 1.00 75.38 137 ILE A N 1
ATOM 1058 C CA . ILE A 1 137 ? 5.157 -11.895 -11.656 1.00 75.38 137 ILE A CA 1
ATOM 1059 C C . ILE A 1 137 ? 6.118 -11.803 -12.846 1.00 75.38 137 ILE A C 1
ATOM 1061 O O . ILE A 1 137 ? 5.979 -10.948 -13.716 1.00 75.38 137 ILE A O 1
ATOM 1065 N N . ALA A 1 138 ? 7.145 -12.655 -12.844 1.00 63.00 138 ALA A N 1
ATOM 1066 C CA . ALA A 1 138 ? 8.194 -12.660 -13.867 1.00 63.00 138 ALA A CA 1
ATOM 1067 C C . ALA A 1 138 ? 7.685 -13.119 -15.245 1.00 63.00 138 ALA A C 1
ATOM 1069 O O . ALA A 1 138 ? 8.276 -12.789 -16.272 1.00 63.00 138 ALA A O 1
ATOM 1070 N N . GLN A 1 139 ? 6.594 -13.888 -15.267 1.00 52.50 139 GLN A N 1
ATOM 1071 C CA . GLN A 1 139 ? 5.931 -14.358 -16.475 1.00 52.50 139 GLN A CA 1
ATOM 1072 C C . GLN A 1 139 ? 4.424 -14.375 -16.213 1.00 52.50 139 GLN A C 1
ATOM 1074 O O . GLN A 1 139 ? 3.938 -15.143 -15.386 1.00 52.50 139 GLN A O 1
ATOM 1079 N N . ILE A 1 140 ? 3.669 -13.561 -16.952 1.00 51.09 140 ILE A N 1
ATOM 1080 C CA . ILE A 1 140 ? 2.376 -14.061 -17.422 1.00 51.09 140 ILE A CA 1
ATOM 1081 C C . ILE A 1 140 ? 2.786 -15.259 -18.286 1.00 51.09 140 ILE A C 1
ATOM 1083 O O . ILE A 1 140 ? 3.726 -15.086 -19.077 1.00 51.09 140 ILE A O 1
ATOM 1087 N N . PRO A 1 141 ? 2.193 -16.461 -18.148 1.00 45.62 141 PRO A N 1
ATOM 1088 C CA . PRO A 1 141 ? 2.328 -17.437 -19.215 1.00 45.62 141 PRO A CA 1
ATOM 1089 C C . PRO A 1 141 ? 2.139 -16.661 -20.515 1.00 45.62 141 PRO A C 1
ATOM 1091 O O . PRO A 1 141 ? 1.254 -15.798 -20.577 1.00 45.62 141 PRO A O 1
ATOM 1094 N N . ASN A 1 142 ? 2.993 -16.893 -21.519 1.00 43.75 142 ASN A N 1
ATOM 1095 C CA . ASN A 1 142 ? 2.649 -16.448 -22.864 1.00 43.75 142 ASN A CA 1
ATOM 1096 C C . ASN A 1 142 ? 1.157 -16.739 -23.032 1.00 43.75 142 ASN A C 1
ATOM 1098 O O . ASN A 1 142 ? 0.677 -17.756 -22.518 1.00 43.75 142 ASN A O 1
ATOM 1102 N N . THR A 1 143 ? 0.413 -15.851 -23.677 1.00 46.81 143 THR A N 1
ATOM 1103 C CA . THR A 1 143 ? -0.910 -16.194 -24.197 1.00 46.81 143 THR A CA 1
ATOM 1104 C C . THR A 1 143 ? -0.729 -17.282 -25.262 1.00 46.81 143 THR A C 1
ATOM 1106 O O . THR A 1 143 ? -0.987 -17.070 -26.438 1.00 46.81 143 THR A O 1
ATOM 1109 N N . ASP A 1 144 ? -0.177 -18.424 -24.870 1.00 49.78 144 ASP A N 1
ATOM 1110 C CA . ASP A 1 144 ? -0.409 -19.703 -25.460 1.00 49.78 144 ASP A CA 1
ATOM 1111 C C . ASP A 1 144 ? -1.882 -19.921 -25.156 1.00 49.78 144 ASP A C 1
ATOM 1113 O O . ASP A 1 144 ? -2.271 -20.195 -24.017 1.00 49.78 144 ASP A O 1
ATOM 1117 N N . GLU A 1 145 ? -2.705 -19.785 -26.190 1.00 52.62 145 GLU A N 1
ATOM 1118 C CA . GLU A 1 145 ? -4.098 -20.245 -26.196 1.00 52.62 145 GLU A CA 1
ATOM 1119 C C . GLU A 1 145 ? -4.220 -21.694 -25.662 1.00 52.62 145 GLU A C 1
ATOM 1121 O O . GLU A 1 145 ? -5.283 -22.113 -25.219 1.00 52.62 145 GLU A O 1
ATOM 1126 N N . ASN A 1 146 ? -3.092 -22.407 -25.585 1.00 60.22 146 ASN A N 1
ATOM 1127 C CA . ASN A 1 146 ? -2.920 -23.780 -25.147 1.00 60.22 146 ASN A CA 1
ATOM 1128 C C . ASN A 1 146 ? -2.557 -23.946 -23.654 1.00 60.22 146 ASN A C 1
ATOM 1130 O O . ASN A 1 146 ? -2.141 -25.036 -23.260 1.00 60.22 146 ASN A O 1
ATOM 1134 N N . ILE A 1 147 ? -2.650 -22.922 -22.789 1.00 64.94 147 ILE A N 1
ATOM 1135 C CA . ILE A 1 147 ? -2.378 -23.130 -21.346 1.00 64.94 147 ILE A CA 1
ATOM 1136 C C . ILE A 1 147 ? -3.301 -24.199 -20.750 1.00 64.94 147 ILE A C 1
ATOM 1138 O O . ILE A 1 147 ? -2.868 -25.024 -19.946 1.00 64.94 147 ILE A O 1
ATOM 1142 N N . PHE A 1 148 ? -4.550 -24.223 -21.206 1.00 70.94 148 PHE A N 1
ATOM 1143 C CA . PHE A 1 148 ? -5.524 -25.224 -20.807 1.00 70.94 148 PHE A CA 1
ATOM 1144 C C . PHE A 1 148 ? -5.213 -26.592 -21.422 1.00 70.94 148 PHE A C 1
ATOM 1146 O O . PHE A 1 148 ? -5.421 -27.597 -20.757 1.00 70.94 148 PHE A O 1
ATOM 1153 N N . ASP A 1 149 ? -4.612 -26.669 -22.611 1.00 68.69 149 ASP A N 1
ATOM 1154 C CA . ASP A 1 149 ? -4.207 -27.944 -23.231 1.00 68.69 149 ASP A CA 1
ATOM 1155 C C . ASP A 1 149 ? -3.125 -28.683 -22.439 1.00 68.69 149 ASP A C 1
ATOM 1157 O O . ASP A 1 149 ? -2.970 -29.894 -22.570 1.00 68.69 149 ASP A O 1
ATOM 1161 N N . ARG A 1 150 ? -2.374 -27.970 -21.594 1.00 65.44 150 ARG A N 1
ATOM 1162 C CA . ARG A 1 150 ? -1.355 -28.569 -20.720 1.00 65.44 150 ARG A CA 1
ATOM 1163 C C . ARG A 1 150 ? -1.941 -29.253 -19.489 1.00 65.44 150 ARG A C 1
ATOM 1165 O O . ARG A 1 150 ? -1.208 -29.949 -18.790 1.00 65.44 150 ARG A O 1
ATOM 1172 N N . ILE A 1 151 ? -3.220 -29.031 -19.201 1.00 70.62 151 ILE A N 1
ATOM 1173 C CA . ILE A 1 151 ? -3.916 -29.702 -18.107 1.00 70.62 151 ILE A CA 1
ATOM 1174 C C . ILE A 1 151 ? -4.428 -31.031 -18.650 1.00 70.62 151 ILE A C 1
ATOM 1176 O O . ILE A 1 151 ? -5.372 -31.047 -19.437 1.00 70.62 151 ILE A O 1
ATOM 1180 N N . ASP A 1 152 ? -3.782 -32.115 -18.227 1.00 75.38 152 ASP A N 1
ATOM 1181 C CA . ASP A 1 152 ? -4.173 -33.487 -18.544 1.00 75.38 152 ASP A CA 1
ATOM 1182 C C . ASP A 1 152 ? -5.333 -33.914 -17.634 1.00 75.38 152 ASP A C 1
ATOM 1184 O O . ASP A 1 152 ? -5.172 -34.132 -16.431 1.00 75.38 152 ASP A O 1
ATOM 1188 N N . GLU A 1 153 ? -6.523 -34.017 -18.217 1.00 82.06 153 GLU A N 1
ATOM 1189 C CA . GLU A 1 153 ? -7.761 -34.412 -17.548 1.00 82.06 153 GLU A CA 1
ATOM 1190 C C . GLU A 1 153 ? -7.675 -35.813 -16.934 1.00 82.06 153 GLU A C 1
ATOM 1192 O O . GLU A 1 153 ? -8.341 -36.100 -15.931 1.00 82.06 153 GLU A O 1
ATOM 1197 N N . SER A 1 154 ? -6.824 -36.681 -17.490 1.00 78.38 154 SER A N 1
ATOM 1198 C CA . SER A 1 154 ? -6.685 -38.055 -17.014 1.00 78.38 154 SER A CA 1
ATOM 1199 C C . SER A 1 154 ? -6.095 -38.130 -15.605 1.00 78.38 154 SER A C 1
ATOM 1201 O O . SER A 1 154 ? -6.471 -39.023 -14.843 1.00 78.38 154 SER A O 1
ATOM 1203 N N . LEU A 1 155 ? -5.281 -37.142 -15.208 1.00 74.56 155 LEU A N 1
ATOM 1204 C CA . LEU A 1 155 ? -4.752 -37.005 -13.844 1.00 74.56 155 LEU A CA 1
ATOM 1205 C C . LEU A 1 155 ? -5.857 -36.788 -12.799 1.00 74.56 155 LEU A C 1
ATOM 1207 O O . LEU A 1 155 ? -5.674 -37.088 -11.621 1.00 74.56 155 LEU A O 1
ATOM 1211 N N . TYR A 1 156 ? -7.028 -36.323 -13.238 1.00 79.06 156 TYR A N 1
ATOM 1212 C CA . TYR A 1 156 ? -8.206 -36.088 -12.405 1.00 79.06 156 TYR A CA 1
ATOM 1213 C C . TYR A 1 156 ? -9.313 -37.127 -12.642 1.00 79.06 156 TYR A C 1
ATOM 1215 O O . TYR A 1 156 ? -10.423 -36.977 -12.130 1.00 79.06 156 TYR A O 1
ATOM 1223 N N . GLY A 1 157 ? -9.026 -38.189 -13.405 1.00 79.94 157 GLY A N 1
ATOM 1224 C CA . GLY A 1 157 ? -9.991 -39.238 -13.738 1.00 79.94 157 GLY A CA 1
ATOM 1225 C C . GLY A 1 157 ? -11.089 -38.786 -14.703 1.00 79.94 157 GLY A C 1
ATOM 1226 O O . GLY A 1 157 ? -12.166 -39.386 -14.720 1.00 79.94 157 GLY A O 1
ATOM 1227 N N . LEU A 1 158 ? -10.839 -37.735 -15.486 1.00 81.81 158 LEU A N 1
ATOM 1228 C CA . LEU A 1 158 ? -11.790 -37.179 -16.441 1.00 81.81 158 LEU A CA 1
ATOM 1229 C C . LEU A 1 158 ? -11.408 -37.532 -17.885 1.00 81.81 158 LEU A C 1
ATOM 1231 O O . LEU A 1 158 ? -10.224 -37.673 -18.200 1.00 81.81 158 LEU A O 1
ATOM 1235 N N . PRO A 1 159 ? -12.396 -37.690 -18.786 1.00 86.19 159 PRO A N 1
ATOM 1236 C CA . PRO A 1 159 ? -12.122 -37.716 -20.215 1.00 86.19 159 PRO A CA 1
ATOM 1237 C C . PRO A 1 159 ? -11.692 -36.318 -20.703 1.00 86.19 159 PRO A C 1
ATOM 1239 O O . PRO A 1 159 ? -12.068 -35.323 -20.079 1.00 86.19 159 PRO A O 1
ATOM 1242 N N . PRO A 1 160 ? -10.969 -36.219 -21.834 1.00 84.62 160 PRO A N 1
ATOM 1243 C CA . PRO A 1 160 ? -10.642 -34.931 -22.440 1.00 84.62 160 PRO A CA 1
ATOM 1244 C C . PRO A 1 160 ? -11.901 -34.110 -22.740 1.00 84.62 160 PRO A C 1
ATOM 1246 O O . PRO A 1 160 ? -12.885 -34.653 -23.257 1.00 84.62 160 PRO A O 1
ATOM 1249 N N . PHE A 1 161 ? -11.868 -32.809 -22.448 1.00 84.31 161 PHE A N 1
ATOM 1250 C CA . PHE A 1 161 ? -12.980 -31.916 -22.776 1.00 84.31 161 PHE A CA 1
ATOM 1251 C C . PHE A 1 161 ? -13.062 -31.679 -24.288 1.00 84.31 161 PHE A C 1
ATOM 1253 O O . PHE A 1 161 ? -12.051 -31.499 -24.965 1.00 84.31 161 PHE A O 1
ATOM 1260 N N . SER A 1 162 ? -14.282 -31.672 -24.832 1.00 82.38 162 SER A N 1
ATOM 1261 C CA . SER A 1 162 ? -14.522 -31.386 -26.253 1.00 82.38 162 SER A CA 1
ATOM 1262 C C . SER A 1 162 ? -14.650 -29.895 -26.565 1.00 82.38 162 SER A C 1
ATOM 1264 O O . SER A 1 162 ? -14.447 -29.510 -27.715 1.00 82.38 162 SER A O 1
ATOM 1266 N N . ASP A 1 163 ? -15.014 -29.081 -25.570 1.00 84.69 163 ASP A N 1
ATOM 1267 C CA . ASP A 1 163 ? -15.064 -27.622 -25.662 1.00 84.69 163 ASP A CA 1
ATOM 1268 C C . ASP A 1 163 ? -14.122 -26.996 -24.631 1.00 84.69 163 ASP A C 1
ATOM 1270 O O . ASP A 1 163 ? -14.020 -27.446 -23.488 1.00 84.69 163 ASP A O 1
ATOM 1274 N N . ILE A 1 164 ? -13.437 -25.937 -25.050 1.00 81.06 164 ILE A N 1
ATOM 1275 C CA . ILE A 1 164 ? -12.469 -25.227 -24.223 1.00 81.06 164 ILE A CA 1
ATOM 1276 C C . ILE A 1 164 ? -13.156 -24.451 -23.096 1.00 81.06 164 ILE A C 1
ATOM 1278 O O . ILE A 1 164 ? -12.591 -24.348 -22.012 1.00 81.06 164 ILE A O 1
ATOM 1282 N N . ASN A 1 165 ? -14.381 -23.951 -23.307 1.00 82.12 165 ASN A N 1
ATOM 1283 C CA . ASN A 1 165 ? -15.101 -23.208 -22.267 1.00 82.12 165 ASN A CA 1
ATOM 1284 C C . ASN A 1 165 ? -15.496 -24.127 -21.107 1.00 82.12 165 ASN A C 1
ATOM 1286 O O . ASN A 1 165 ? -15.237 -23.786 -19.959 1.00 82.12 165 ASN A O 1
ATOM 1290 N N . ASP A 1 166 ? -15.996 -25.329 -21.406 1.00 85.00 166 ASP A N 1
ATOM 1291 C CA . ASP A 1 166 ? -16.316 -26.338 -20.388 1.00 85.00 166 ASP A CA 1
ATOM 1292 C C . ASP A 1 166 ? -15.077 -26.722 -19.560 1.00 85.00 166 ASP A C 1
ATOM 1294 O O . ASP A 1 166 ? -15.155 -26.905 -18.343 1.00 85.00 166 ASP A O 1
ATOM 1298 N N . LYS A 1 167 ? -13.908 -26.807 -20.213 1.00 85.94 167 LYS A N 1
ATOM 1299 C CA . LYS A 1 167 ? -12.628 -27.055 -19.539 1.00 85.94 167 LYS A CA 1
ATOM 1300 C C . LYS A 1 167 ? -12.250 -25.905 -18.607 1.00 85.94 167 LYS A C 1
ATOM 1302 O O . LYS A 1 167 ? -11.849 -26.152 -17.472 1.00 85.94 167 LYS A O 1
ATOM 1307 N N . ILE A 1 168 ? -12.369 -24.663 -19.078 1.00 80.88 168 ILE A N 1
ATOM 1308 C CA . ILE A 1 168 ? -12.074 -23.456 -18.294 1.00 80.88 168 ILE A CA 1
ATOM 1309 C C . ILE A 1 168 ? -12.984 -23.382 -17.068 1.00 80.88 168 ILE A C 1
ATOM 1311 O O . ILE A 1 168 ? -12.480 -23.226 -15.956 1.00 80.88 168 ILE A O 1
ATOM 1315 N N . ASP A 1 169 ? -14.292 -23.560 -17.253 1.00 82.69 169 ASP A N 1
ATOM 1316 C CA . ASP A 1 169 ? -15.275 -23.526 -16.170 1.00 82.69 169 ASP A CA 1
ATOM 1317 C C . ASP A 1 169 ? -14.965 -24.603 -15.125 1.00 82.69 169 ASP A C 1
ATOM 1319 O O . ASP A 1 169 ? -14.878 -24.313 -13.929 1.00 82.69 169 ASP A O 1
ATOM 1323 N N . TRP A 1 170 ? -14.672 -25.829 -15.572 1.00 85.31 170 TRP A N 1
ATOM 1324 C CA . TRP A 1 170 ? -14.307 -26.917 -14.671 1.00 85.31 170 TRP A CA 1
ATOM 1325 C C . TRP A 1 170 ? -13.029 -26.627 -13.870 1.00 85.31 170 TRP A C 1
ATOM 1327 O O . TRP A 1 170 ? -12.984 -26.902 -12.667 1.00 85.31 170 TRP A O 1
ATOM 1337 N N . ILE A 1 171 ? -11.999 -26.055 -14.504 1.00 81.19 171 ILE A N 1
ATOM 1338 C CA . ILE A 1 171 ? -10.751 -25.662 -13.831 1.00 81.19 171 ILE A CA 1
ATOM 1339 C C . ILE A 1 171 ? -11.019 -24.570 -12.802 1.00 81.19 171 ILE A C 1
ATOM 1341 O O . ILE A 1 171 ? -10.518 -24.657 -11.685 1.00 81.19 171 ILE A O 1
ATOM 1345 N N . CYS A 1 172 ? -11.811 -23.555 -13.147 1.00 77.38 172 CYS A N 1
ATOM 1346 C CA . CYS A 1 172 ? -12.160 -22.484 -12.220 1.00 77.38 172 CYS A CA 1
ATOM 1347 C C . CYS A 1 172 ? -12.919 -23.018 -10.997 1.00 77.38 172 CYS A C 1
ATOM 1349 O O . CYS A 1 172 ? -12.627 -22.612 -9.873 1.00 77.38 172 CYS A O 1
ATOM 1351 N N . GLU A 1 173 ? -13.834 -23.971 -11.186 1.00 81.31 173 GLU A N 1
ATOM 1352 C CA . GLU A 1 173 ? -14.568 -24.618 -10.091 1.00 81.31 173 GLU A CA 1
ATOM 1353 C C . GLU A 1 173 ? -13.699 -25.562 -9.245 1.00 81.31 173 GLU A C 1
ATOM 1355 O O . GLU A 1 173 ? -13.961 -25.758 -8.058 1.00 81.31 173 GLU A O 1
ATOM 1360 N N . ASN A 1 174 ? -12.658 -26.154 -9.835 1.00 78.94 174 ASN A N 1
ATOM 1361 C CA . ASN A 1 174 ? -11.794 -27.147 -9.191 1.00 78.94 174 ASN A CA 1
ATOM 1362 C C . ASN A 1 174 ? -10.363 -26.637 -8.979 1.00 78.94 174 ASN A C 1
ATOM 1364 O O . ASN A 1 174 ? -9.439 -27.442 -8.827 1.00 78.94 174 ASN A O 1
ATOM 1368 N N . PHE A 1 175 ? -10.192 -25.314 -8.919 1.00 73.56 175 PHE A N 1
ATOM 1369 C CA . PHE A 1 175 ? -8.894 -24.642 -8.952 1.00 73.56 175 PHE A CA 1
ATOM 1370 C C . PHE A 1 175 ? -7.905 -25.194 -7.911 1.00 73.56 175 PHE A C 1
ATOM 1372 O O . PHE A 1 175 ? -6.751 -25.482 -8.230 1.00 73.56 175 PHE A O 1
ATOM 1379 N N . GLU A 1 176 ? -8.377 -25.459 -6.687 1.00 66.25 176 GLU A N 1
ATOM 1380 C CA . GLU A 1 176 ? -7.570 -26.042 -5.603 1.00 66.25 176 GLU A CA 1
ATOM 1381 C C . GLU A 1 176 ? -6.986 -27.420 -5.945 1.00 66.25 176 GLU A C 1
ATOM 1383 O O . GLU A 1 176 ? -5.864 -27.729 -5.548 1.00 66.25 176 GLU A O 1
ATOM 1388 N N . LYS A 1 177 ? -7.723 -28.248 -6.695 1.00 64.31 177 LYS A N 1
ATOM 1389 C CA . LYS A 1 177 ? -7.256 -29.570 -7.138 1.00 64.31 177 LYS A CA 1
ATOM 1390 C C . LYS A 1 177 ? -6.281 -29.438 -8.299 1.00 64.31 177 LYS A C 1
ATOM 1392 O O . LYS A 1 177 ? -5.282 -30.145 -8.326 1.00 64.31 177 LYS A O 1
ATOM 1397 N N . THR A 1 178 ? -6.543 -28.511 -9.221 1.00 54.25 178 THR A N 1
ATOM 1398 C CA . THR A 1 178 ? -5.694 -28.295 -10.401 1.00 54.25 178 THR A CA 1
ATOM 1399 C C . THR A 1 178 ? -4.357 -27.617 -10.089 1.00 54.25 178 THR A C 1
ATOM 1401 O O . THR A 1 178 ? -3.437 -27.666 -10.900 1.00 54.25 178 THR A O 1
ATOM 1404 N N . CYS A 1 179 ? -4.228 -26.995 -8.911 1.00 54.19 179 CYS A N 1
ATOM 1405 C CA . CYS A 1 179 ? -3.001 -26.345 -8.445 1.00 54.19 179 CYS A CA 1
ATOM 1406 C C . CYS A 1 179 ? -2.139 -27.207 -7.508 1.00 54.19 179 CYS A C 1
ATOM 1408 O O . CYS A 1 179 ? -1.099 -26.724 -7.048 1.00 54.19 179 CYS A O 1
ATOM 1410 N N . GLN A 1 180 ? -2.519 -28.455 -7.202 1.00 47.91 180 GLN A N 1
ATOM 1411 C CA . GLN A 1 180 ? -1.655 -29.327 -6.407 1.00 47.91 180 GLN A CA 1
ATOM 1412 C C . GLN A 1 180 ? -0.413 -29.701 -7.224 1.00 47.91 180 GLN A C 1
ATOM 1414 O O . GLN A 1 180 ? -0.450 -30.581 -8.077 1.00 47.91 180 GLN A O 1
ATOM 1419 N N . LYS A 1 181 ? 0.708 -29.018 -6.943 1.00 45.66 181 LYS A N 1
ATOM 1420 C CA . LYS A 1 181 ? 2.049 -29.530 -7.243 1.00 45.66 181 LYS A CA 1
ATOM 1421 C C . LYS A 1 181 ? 2.110 -30.964 -6.729 1.00 45.66 181 LYS A C 1
ATOM 1423 O O . LYS A 1 181 ? 1.861 -31.183 -5.541 1.00 45.66 181 LYS A O 1
ATOM 1428 N N . GLU A 1 182 ? 2.482 -31.906 -7.589 1.00 43.06 182 GLU A N 1
ATOM 1429 C CA . GLU A 1 182 ? 3.045 -33.163 -7.117 1.00 43.06 182 GLU A CA 1
ATOM 1430 C C . GLU A 1 182 ? 4.169 -32.798 -6.143 1.00 43.06 182 GLU A C 1
ATOM 1432 O O . GLU A 1 182 ? 5.159 -32.159 -6.506 1.00 43.06 182 GLU A O 1
ATOM 1437 N N . ILE A 1 183 ? 3.964 -33.108 -4.865 1.00 37.47 183 ILE A N 1
ATOM 1438 C CA . ILE A 1 183 ? 5.066 -33.197 -3.924 1.00 37.47 183 ILE A CA 1
ATOM 1439 C C . ILE A 1 183 ? 5.843 -34.415 -4.413 1.00 37.47 183 ILE A C 1
ATOM 1441 O O . ILE A 1 183 ? 5.470 -35.548 -4.108 1.00 37.47 183 ILE A O 1
ATOM 1445 N N . GLU A 1 184 ? 6.859 -34.187 -5.244 1.00 37.31 184 GLU A N 1
ATOM 1446 C CA . GLU A 1 184 ? 7.897 -35.184 -5.475 1.00 37.31 184 GLU A CA 1
ATOM 1447 C C . GLU A 1 184 ? 8.484 -35.507 -4.098 1.00 37.31 184 GLU A C 1
ATOM 1449 O O . GLU A 1 184 ? 9.146 -34.682 -3.464 1.00 37.31 184 GLU A O 1
ATOM 1454 N N . ASN A 1 185 ? 8.122 -36.680 -3.580 1.00 38.47 185 ASN A N 1
ATOM 1455 C CA . ASN A 1 185 ? 8.790 -37.262 -2.432 1.00 38.47 185 ASN A CA 1
ATOM 1456 C C . ASN A 1 185 ? 10.121 -37.822 -2.932 1.00 38.47 185 ASN A C 1
ATOM 1458 O O . ASN A 1 185 ? 10.126 -38.914 -3.500 1.00 38.47 185 ASN A O 1
ATOM 1462 N N . ASP A 1 186 ? 11.202 -37.091 -2.674 1.00 36.78 186 ASP A N 1
ATOM 1463 C CA . ASP A 1 186 ? 12.563 -37.628 -2.588 1.00 36.78 186 ASP A CA 1
ATOM 1464 C C . ASP A 1 186 ? 13.070 -37.529 -1.139 1.00 36.78 186 ASP A C 1
ATOM 1466 O O . ASP A 1 186 ? 13.000 -36.424 -0.545 1.00 36.78 186 ASP A O 1
#

Secondary structure (DSSP, 8-state):
----TTSHHHHHHHHHHHH--TT---S-S-PPPHHHHHHHHHHTT--TT-EEEETT-TTTHHHHHHHHHHHHH----EEEE------BTTBTT-HIIIIIIHHHHHHHHS--TT-----GGGGT--------------------TTTGGGS-GGGGT-PPPSSHHHHHHHHHHTHHHHT-------

Foldseek 3Di:
DPPPQQDQVVQQVVQQLQQPDDPDGQLARGGGRLVVLLVVCVVVPDDLAAEAEDQACQQQSNVVSNLVNCVVPVGDYHYDYHHDQDADPNRNRGRQQNGNQSSLCCQAVVADPVRDNRGRVVVPDDRSHDDDDDDDCPDPDPVPVCPLVPQDCVVVVDDDDPDPVVSVVVCVVVVVVSPDDPPPDD

Sequence (186 aa):
MLENENSNDSAKKVLDSILAVGNTSAPFKNPKPVTLIINLLKMIKTDENDIILDFFAGSGTTGHAVLELNRQDGGNRQFILATNNEITEMNPNGIAYDVTTKRLKRVMDGKCYDGDKSYKWIENNAPYGDSLEVVEIAQIPNTDENIFDRIDESLYGLPPFSDINDKIDWICENFEKTCQKEIEND

Organism: Helicobacter acinonychis (strain Sheeba) (NCBI:txid382638)